Protein AF-A0A6G7Z9T7-F1 (afdb_monomer)

Foldseek 3Di:
D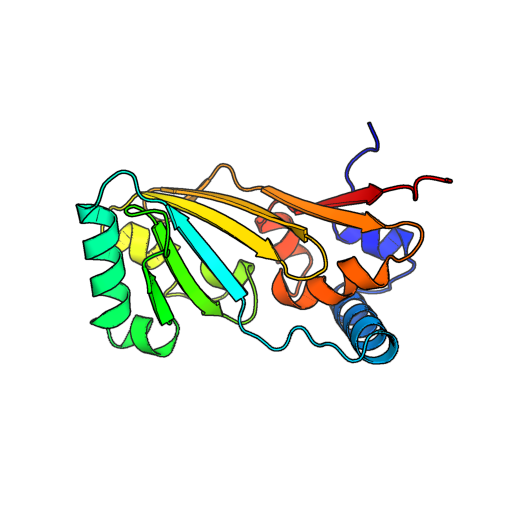FDWDQLVRVCVVVVHDFNQVQLVVLLVVLCVVPVDHLPFFFKKKKFFPDLVLVVLLQCCLCVPPVNVVQWDKDQDPPHSRMIIITRHQAPLVQLDPHDDHVLVSCQVVQGKIKMWGQDPQQRWIWIFIRGNSDTHPIETEGEAEPVCRSSRSSCVSHHDNHSVSSVVRNYTYHYDYDPDD

Radius of gyration: 17.06 Å; Cα contacts (8 Å, |Δi|>4): 354; chains: 1; bounding box: 39×38×46 Å

Sequence (181 aa):
MTKGLTIANLVHSMKGHDITTFIRDQHYQFTERFGLNYDEPVMVTLRFESQQDAHDFYNEIRMNPTYAQEYTVTSHPFHELSLCVTGQATLYDYFGSREPNLLTISRDLDLRFEIEFVQSYSKTTFTGSVNHGELLSRQCLIEVSEVLPELTLGGLVQIGRSEREFEDLLTRCYIVKGMSL

Secondary structure (DSSP, 8-state):
-PPPBPHHHHHHHTT-S-HHHHHHHHHHHHHHHHS----SPEEEEEEESSHHHHHHHHHHHHHSHHHHHH-EEEE-TT-TTEEEEEEESSSGGGT-SSSSSHHHHHHHHT-EEEEEEE-TTT--EEEEEEETTEEEEEEEEEEEESS-THHHHGGGGGT-SSHHHHHHTTEEEEEEPP---

Mean predicted aligned error: 4.3 Å

Structure (mmCIF, N/CA/C/O backbone):
data_AF-A0A6G7Z9T7-F1
#
_entry.id   AF-A0A6G7Z9T7-F1
#
loop_
_atom_site.group_PDB
_atom_site.id
_atom_site.type_symbol
_atom_site.label_atom_id
_atom_site.label_alt_id
_atom_site.label_comp_id
_atom_site.label_asym_id
_atom_site.label_entity_id
_atom_site.label_seq_id
_atom_site.pdbx_PDB_ins_code
_atom_site.Cartn_x
_atom_site.Cartn_y
_atom_site.Cartn_z
_atom_site.occupancy
_atom_site.B_iso_or_equiv
_atom_site.auth_seq_id
_atom_site.auth_comp_id
_atom_site.auth_asym_id
_atom_site.auth_atom_id
_atom_site.pdbx_PDB_model_num
ATOM 1 N N . MET A 1 1 ? -5.843 13.593 -22.182 1.00 46.31 1 MET A N 1
ATOM 2 C CA . MET A 1 1 ? -5.467 12.751 -21.029 1.00 46.31 1 MET A CA 1
ATOM 3 C C . MET A 1 1 ? -4.728 11.538 -21.558 1.00 46.31 1 MET A C 1
ATOM 5 O O . MET A 1 1 ? -5.249 10.882 -22.455 1.00 46.31 1 MET A O 1
ATOM 9 N N . THR A 1 2 ? -3.513 11.282 -21.083 1.00 59.75 2 THR A N 1
ATOM 10 C CA . THR A 1 2 ? -2.768 10.057 -21.398 1.00 59.75 2 THR A CA 1
ATOM 11 C C . THR A 1 2 ? -3.523 8.876 -20.785 1.00 59.75 2 THR A C 1
ATOM 13 O O . THR A 1 2 ? -3.910 8.934 -19.620 1.00 59.75 2 THR A O 1
ATOM 16 N N . LYS A 1 3 ? -3.815 7.835 -21.570 1.00 74.69 3 LYS A N 1
ATOM 17 C CA . LYS A 1 3 ? -4.525 6.646 -21.077 1.00 74.69 3 LYS A CA 1
ATOM 18 C C . LYS A 1 3 ? -3.641 5.940 -20.041 1.00 74.69 3 LYS A C 1
ATOM 20 O O . LYS A 1 3 ? -2.504 5.611 -20.363 1.00 74.69 3 LYS A O 1
ATOM 25 N N . GLY A 1 4 ? -4.158 5.718 -18.831 1.00 83.31 4 GLY A N 1
ATOM 26 C CA . GLY A 1 4 ? -3.442 4.973 -17.792 1.00 83.31 4 GLY A CA 1
ATOM 27 C C . GLY A 1 4 ? -3.173 3.530 -18.227 1.00 83.31 4 GLY A C 1
ATOM 28 O O . GLY A 1 4 ? -4.063 2.861 -18.761 1.00 83.31 4 GLY A O 1
ATOM 29 N N . LEU A 1 5 ? -1.945 3.064 -18.018 1.00 92.44 5 LEU A N 1
ATOM 30 C CA . LEU A 1 5 ? -1.499 1.701 -18.297 1.00 92.44 5 LEU A CA 1
ATOM 31 C C . LEU A 1 5 ? -1.706 0.815 -17.060 1.00 92.44 5 LEU A C 1
ATOM 33 O O . LEU A 1 5 ? -1.611 1.280 -15.925 1.00 92.44 5 LEU A O 1
ATOM 37 N N . THR A 1 6 ? -1.973 -0.472 -17.274 1.00 94.75 6 THR A N 1
ATOM 38 C CA . THR A 1 6 ? -1.784 -1.492 -16.231 1.00 94.75 6 THR A CA 1
ATOM 39 C C . THR A 1 6 ? -0.289 -1.729 -16.020 1.00 94.75 6 THR A C 1
ATOM 41 O O . THR A 1 6 ? 0.515 -1.374 -16.889 1.00 94.75 6 THR A O 1
ATOM 44 N N . ILE A 1 7 ? 0.093 -2.363 -14.907 1.00 94.62 7 ILE A N 1
ATOM 45 C CA . ILE A 1 7 ? 1.504 -2.695 -14.670 1.00 94.62 7 ILE A CA 1
ATOM 46 C C . ILE A 1 7 ? 2.059 -3.607 -15.774 1.00 94.62 7 ILE A C 1
ATOM 48 O O . ILE A 1 7 ? 3.146 -3.359 -16.281 1.00 94.62 7 ILE A O 1
ATOM 52 N N . ALA A 1 8 ? 1.277 -4.580 -16.247 1.00 93.44 8 ALA A N 1
ATOM 53 C CA . ALA A 1 8 ? 1.681 -5.482 -17.323 1.00 93.44 8 ALA A CA 1
ATOM 54 C C . ALA A 1 8 ? 1.936 -4.746 -18.644 1.00 93.44 8 ALA A C 1
ATOM 56 O O . ALA A 1 8 ? 2.949 -4.969 -19.307 1.00 93.44 8 ALA A O 1
ATOM 57 N N . ASN A 1 9 ? 1.056 -3.803 -18.999 1.00 93.44 9 ASN A N 1
ATOM 58 C CA . ASN A 1 9 ? 1.240 -2.979 -20.191 1.00 93.44 9 ASN A CA 1
ATOM 59 C C . ASN A 1 9 ? 2.473 -2.077 -20.067 1.00 93.44 9 ASN A C 1
ATOM 61 O O . ASN A 1 9 ? 3.175 -1.881 -21.058 1.00 93.44 9 ASN A O 1
ATOM 65 N N . LEU A 1 10 ? 2.752 -1.551 -18.869 1.00 93.69 10 LEU A N 1
ATOM 66 C CA . LEU A 1 10 ? 3.969 -0.785 -18.609 1.00 93.69 10 LEU A CA 1
ATOM 67 C C . LEU A 1 10 ? 5.215 -1.660 -18.809 1.00 93.69 10 LEU A C 1
ATOM 69 O O . LEU A 1 10 ? 6.068 -1.300 -19.620 1.00 93.69 10 LEU A O 1
ATOM 73 N N . VAL A 1 11 ? 5.284 -2.823 -18.152 1.00 93.38 11 VAL A N 1
ATOM 74 C CA . VAL A 1 11 ? 6.396 -3.786 -18.275 1.00 93.38 11 VAL A CA 1
ATOM 75 C C . VAL A 1 11 ? 6.644 -4.134 -19.743 1.00 93.38 11 VAL A C 1
ATOM 77 O O . VAL A 1 11 ? 7.770 -4.010 -20.224 1.00 93.38 11 VAL A O 1
ATOM 80 N N . HIS A 1 12 ? 5.589 -4.473 -20.489 1.00 91.56 12 HIS A N 1
ATOM 81 C CA . HIS A 1 12 ? 5.693 -4.776 -21.914 1.00 91.56 12 HIS A CA 1
ATOM 82 C C . HIS A 1 12 ? 6.200 -3.577 -22.732 1.00 91.56 12 HIS A C 1
ATOM 84 O O . HIS A 1 12 ? 7.102 -3.725 -23.558 1.00 91.56 12 HIS A O 1
ATOM 90 N N . SER A 1 13 ? 5.672 -2.372 -22.481 1.00 89.75 13 SER A N 1
ATOM 91 C CA . SER A 1 13 ? 6.094 -1.150 -23.183 1.00 89.75 13 SER A CA 1
ATOM 92 C C . SER A 1 13 ? 7.569 -0.804 -22.952 1.00 89.75 13 SER A C 1
ATOM 94 O O . SER A 1 13 ? 8.232 -0.282 -23.847 1.00 89.75 13 SER A O 1
ATOM 96 N N . MET A 1 14 ? 8.098 -1.166 -21.782 1.00 89.00 14 MET A N 1
ATOM 97 C CA . MET A 1 14 ? 9.494 -0.975 -21.392 1.00 89.00 14 MET A CA 1
ATOM 98 C C . MET A 1 14 ? 10.379 -2.190 -21.702 1.00 89.00 14 MET A C 1
ATOM 100 O O . MET A 1 14 ? 11.527 -2.241 -21.268 1.00 89.00 14 MET A O 1
ATOM 104 N N . LYS A 1 15 ? 9.872 -3.146 -22.493 1.00 87.88 15 LYS A N 1
ATOM 105 C CA . LYS A 1 15 ? 10.576 -4.367 -22.922 1.00 87.88 15 LYS A CA 1
ATOM 106 C C . LYS A 1 15 ? 11.013 -5.279 -21.766 1.00 87.88 15 LYS A C 1
ATOM 108 O O . LYS A 1 15 ? 11.972 -6.031 -21.915 1.00 87.88 15 LYS A O 1
ATOM 113 N N . GLY A 1 16 ? 10.312 -5.236 -20.636 1.00 84.25 16 GLY A N 1
ATOM 114 C CA . GLY A 1 16 ? 10.468 -6.217 -19.566 1.00 84.25 16 GLY A CA 1
ATOM 115 C C . GLY A 1 16 ? 9.868 -7.571 -19.957 1.00 84.25 16 GLY A C 1
ATOM 116 O O . GLY A 1 16 ? 8.882 -7.633 -20.694 1.00 84.25 16 GLY A O 1
ATOM 117 N N . HIS A 1 17 ? 10.473 -8.658 -19.475 1.00 81.50 17 HIS A N 1
ATOM 118 C CA . HIS A 1 17 ? 10.032 -10.025 -19.774 1.00 81.50 17 HIS A CA 1
ATOM 119 C C . HIS A 1 17 ? 8.947 -10.515 -18.814 1.00 81.50 17 HIS A C 1
ATOM 121 O O . HIS A 1 17 ? 7.887 -10.953 -19.251 1.00 81.50 17 HIS A O 1
ATOM 127 N N . ASP A 1 18 ? 9.212 -10.419 -17.514 1.00 92.19 18 ASP A N 1
ATOM 128 C CA . ASP A 1 18 ? 8.287 -10.768 -16.444 1.00 92.19 18 ASP A CA 1
ATOM 129 C C . ASP A 1 18 ? 8.329 -9.694 -15.352 1.00 92.19 18 ASP A C 1
ATOM 131 O O . ASP A 1 18 ? 9.329 -8.989 -15.193 1.00 92.19 18 ASP A O 1
ATOM 135 N N . ILE A 1 19 ? 7.224 -9.545 -14.619 1.00 93.00 19 ILE A N 1
ATOM 136 C CA . ILE A 1 19 ? 7.067 -8.467 -13.639 1.00 93.00 19 ILE A CA 1
ATOM 137 C C . ILE A 1 19 ? 8.071 -8.565 -12.488 1.00 93.00 19 ILE A C 1
ATOM 139 O O . ILE A 1 19 ? 8.592 -7.545 -12.049 1.00 93.00 19 ILE A O 1
ATOM 143 N N . THR A 1 20 ? 8.380 -9.770 -12.014 1.00 92.94 20 THR A N 1
ATOM 144 C CA . THR A 1 20 ? 9.254 -9.965 -10.853 1.00 92.94 20 THR A CA 1
ATOM 145 C C . THR A 1 20 ? 10.692 -9.583 -11.191 1.00 92.94 20 THR A C 1
ATOM 147 O O . THR A 1 20 ? 11.323 -8.828 -10.449 1.00 92.94 20 THR A O 1
ATOM 150 N N . THR A 1 21 ? 11.195 -10.041 -12.339 1.00 94.19 21 THR A N 1
ATOM 151 C CA . THR A 1 21 ? 12.494 -9.625 -12.877 1.00 94.19 21 THR A CA 1
ATOM 152 C C . THR A 1 21 ? 12.506 -8.128 -13.156 1.00 94.19 21 THR A C 1
ATOM 154 O O . THR A 1 21 ? 13.440 -7.451 -12.745 1.00 94.19 21 THR A O 1
ATOM 157 N N . PHE A 1 22 ? 11.450 -7.586 -13.772 1.00 95.31 22 PHE A N 1
ATOM 158 C CA . PHE A 1 22 ? 11.361 -6.157 -14.062 1.00 95.31 22 PHE A CA 1
ATOM 159 C C . PHE A 1 22 ? 11.465 -5.304 -12.792 1.00 95.31 22 PHE A C 1
ATOM 161 O O . PHE A 1 22 ? 12.289 -4.398 -12.743 1.00 95.31 22 PHE A O 1
ATOM 168 N N . ILE A 1 23 ? 10.689 -5.613 -11.747 1.00 95.19 23 ILE A N 1
ATOM 169 C CA . ILE A 1 23 ? 10.731 -4.888 -10.468 1.00 95.19 23 ILE A CA 1
ATOM 170 C C . ILE A 1 23 ? 12.135 -4.941 -9.867 1.00 95.19 23 ILE A C 1
ATOM 172 O O . ILE A 1 23 ? 12.674 -3.906 -9.478 1.00 95.19 23 ILE A O 1
ATOM 176 N N . ARG A 1 24 ? 12.750 -6.129 -9.827 1.00 94.19 24 ARG A N 1
ATOM 177 C CA . ARG A 1 24 ? 14.102 -6.304 -9.287 1.00 94.19 24 ARG A CA 1
ATOM 178 C C . ARG A 1 24 ? 15.138 -5.499 -10.070 1.00 94.19 24 ARG A C 1
ATOM 180 O O . ARG A 1 24 ? 15.975 -4.836 -9.465 1.00 94.19 24 ARG A O 1
ATOM 187 N N . ASP A 1 25 ? 15.092 -5.556 -11.395 1.00 94.62 25 ASP A N 1
ATOM 188 C CA . ASP A 1 25 ? 16.071 -4.897 -12.256 1.00 94.62 25 ASP A CA 1
ATOM 189 C C . ASP A 1 25 ? 15.919 -3.366 -12.190 1.00 94.62 25 ASP A C 1
ATOM 191 O O . ASP A 1 25 ? 16.918 -2.653 -12.114 1.00 94.62 25 ASP A O 1
ATOM 195 N N . GLN A 1 26 ? 14.684 -2.848 -12.142 1.00 94.62 26 GLN A N 1
ATOM 196 C CA . GLN A 1 26 ? 14.419 -1.414 -11.952 1.00 94.62 26 GLN A CA 1
ATOM 197 C C . GLN A 1 26 ? 14.860 -0.922 -10.571 1.00 94.62 26 GLN A C 1
ATOM 199 O O . GLN A 1 26 ? 15.443 0.155 -10.449 1.00 94.62 26 GLN A O 1
ATOM 204 N N . HIS A 1 27 ? 14.628 -1.724 -9.533 1.00 94.62 27 HIS A N 1
ATOM 205 C CA . HIS A 1 27 ? 15.102 -1.437 -8.187 1.00 94.62 27 HIS A CA 1
ATOM 206 C C . HIS A 1 27 ? 16.634 -1.384 -8.118 1.00 94.62 27 HIS A C 1
ATOM 208 O O . HIS A 1 27 ? 17.195 -0.415 -7.612 1.00 94.62 27 HIS A O 1
ATOM 214 N N . TYR A 1 28 ? 17.319 -2.361 -8.721 1.00 94.00 28 TYR A N 1
ATOM 215 C CA . TYR A 1 28 ? 18.779 -2.365 -8.809 1.00 94.00 28 TYR A CA 1
ATOM 216 C C . TYR A 1 28 ? 19.320 -1.124 -9.536 1.00 94.00 28 TYR A C 1
ATOM 218 O O . TYR A 1 28 ? 20.229 -0.468 -9.031 1.00 94.00 28 TYR A O 1
ATOM 226 N N . GLN A 1 29 ? 18.728 -0.760 -10.680 1.00 93.25 29 GLN A N 1
ATOM 227 C CA . GLN A 1 29 ? 19.113 0.437 -11.439 1.00 93.25 29 GLN A CA 1
ATOM 228 C C . GLN A 1 29 ? 18.937 1.723 -10.624 1.00 93.25 29 GLN A C 1
ATOM 230 O O . GLN A 1 29 ? 19.794 2.605 -10.670 1.00 93.25 29 GLN A O 1
ATOM 235 N N . PHE A 1 30 ? 17.852 1.833 -9.853 1.00 94.50 30 PHE A N 1
ATOM 236 C CA . PHE A 1 30 ? 17.640 2.953 -8.939 1.00 94.50 30 PHE A CA 1
ATOM 237 C C . PHE A 1 30 ? 18.751 3.028 -7.884 1.00 94.50 30 PHE A C 1
ATOM 239 O O . PHE A 1 30 ? 19.366 4.083 -7.709 1.00 94.50 30 PHE A O 1
ATOM 246 N N . THR A 1 31 ? 19.053 1.914 -7.217 1.00 93.88 31 THR A N 1
ATOM 247 C CA . THR A 1 31 ? 20.081 1.879 -6.172 1.00 93.88 31 TH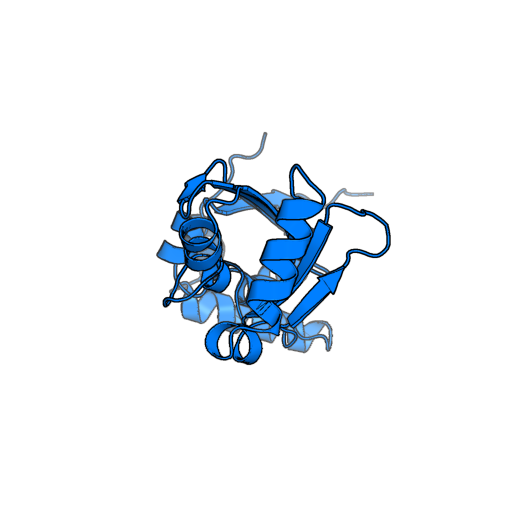R A CA 1
ATOM 248 C C . THR A 1 31 ? 21.467 2.196 -6.718 1.00 93.88 31 THR A C 1
ATOM 250 O O . THR A 1 31 ? 22.186 2.996 -6.121 1.00 93.88 31 THR A O 1
ATOM 253 N N . GLU A 1 32 ? 21.828 1.644 -7.878 1.00 94.44 32 GLU A N 1
ATOM 254 C CA . GLU A 1 32 ? 23.100 1.933 -8.545 1.00 94.44 32 GLU A CA 1
ATOM 255 C C . GLU A 1 32 ? 23.219 3.420 -8.914 1.00 94.44 32 GLU A C 1
ATOM 257 O O . GLU A 1 32 ? 24.260 4.042 -8.696 1.00 94.44 32 GLU A O 1
ATOM 262 N N . ARG A 1 33 ? 22.141 4.012 -9.442 1.00 93.75 33 ARG A N 1
ATOM 263 C CA . ARG A 1 33 ? 22.149 5.385 -9.958 1.00 93.75 33 ARG A CA 1
ATOM 264 C C . ARG A 1 33 ? 22.104 6.451 -8.867 1.00 93.75 33 ARG A C 1
ATOM 266 O O . ARG A 1 33 ? 22.751 7.487 -9.014 1.00 93.75 33 ARG A O 1
ATOM 273 N N . PHE A 1 34 ? 21.316 6.240 -7.815 1.00 92.31 34 PHE A N 1
ATOM 274 C CA . PHE A 1 34 ? 21.060 7.261 -6.793 1.00 92.31 34 PHE A CA 1
ATOM 275 C C . PHE A 1 34 ? 21.772 6.994 -5.464 1.00 92.31 34 PHE A C 1
ATOM 277 O O . PHE A 1 34 ? 21.825 7.895 -4.629 1.00 92.31 34 PHE A O 1
ATOM 284 N N . GLY A 1 35 ? 22.308 5.788 -5.243 1.00 90.81 35 GLY A N 1
ATOM 285 C CA . GLY A 1 35 ? 22.877 5.397 -3.949 1.00 90.81 35 GLY A CA 1
ATOM 286 C C . GLY A 1 35 ? 21.843 5.371 -2.816 1.00 90.81 35 GLY A C 1
ATOM 287 O O . GLY A 1 35 ? 22.208 5.474 -1.647 1.00 90.81 35 GLY A O 1
ATOM 288 N N . LEU A 1 36 ? 20.556 5.281 -3.166 1.00 89.06 36 LEU A N 1
ATOM 289 C CA . LEU A 1 36 ? 19.416 5.202 -2.254 1.00 89.06 36 LEU A CA 1
ATOM 290 C C . LEU A 1 36 ? 18.797 3.807 -2.324 1.00 89.06 36 LEU A C 1
ATOM 292 O O . LEU A 1 36 ? 18.979 3.091 -3.308 1.00 89.06 36 LEU A O 1
ATOM 296 N N . ASN A 1 37 ? 18.024 3.434 -1.306 1.00 85.12 37 ASN A N 1
ATOM 297 C CA . ASN A 1 37 ? 17.333 2.155 -1.313 1.00 85.12 37 ASN A CA 1
ATOM 298 C C . ASN A 1 37 ? 15.921 2.237 -0.723 1.00 85.12 37 ASN A C 1
ATOM 300 O O . ASN A 1 37 ? 15.634 3.092 0.112 1.00 85.12 37 ASN A O 1
ATOM 304 N N . TYR A 1 38 ? 15.056 1.328 -1.162 1.00 84.81 38 TYR A N 1
ATOM 305 C CA . TYR A 1 38 ? 13.701 1.129 -0.650 1.00 84.81 38 TYR A CA 1
ATOM 306 C C . TYR A 1 38 ? 13.667 -0.024 0.369 1.00 84.81 38 TYR A C 1
ATOM 308 O O . TYR A 1 38 ? 12.810 -0.900 0.298 1.00 84.81 38 TYR A O 1
ATOM 316 N N . ASP A 1 39 ? 14.623 -0.028 1.302 1.00 79.62 39 ASP A N 1
ATOM 317 C CA . ASP A 1 39 ? 14.771 -1.083 2.320 1.00 79.62 39 ASP A CA 1
ATOM 318 C C . ASP A 1 39 ? 13.867 -0.877 3.538 1.00 79.62 39 ASP A C 1
ATOM 320 O O . ASP A 1 39 ? 13.642 -1.801 4.321 1.00 79.62 39 ASP A O 1
ATOM 324 N N . GLU A 1 40 ? 13.370 0.346 3.730 1.00 87.06 40 GLU A N 1
ATOM 325 C CA . GLU A 1 40 ? 12.479 0.648 4.841 1.00 87.06 40 GLU A CA 1
ATOM 326 C C . GLU A 1 40 ? 11.110 -0.011 4.617 1.00 87.06 40 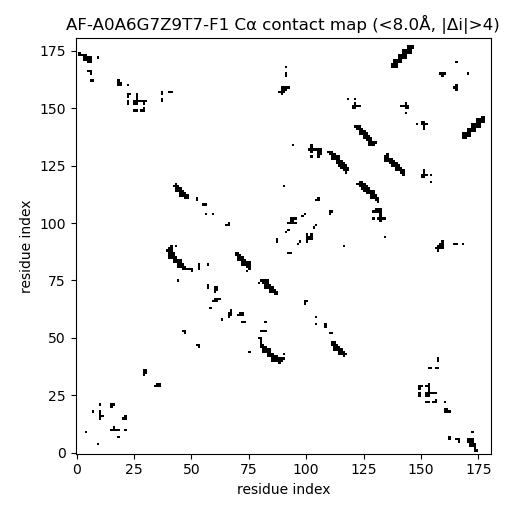GLU A C 1
ATOM 328 O O . GLU A 1 40 ? 10.582 0.032 3.494 1.00 87.06 40 GLU A O 1
ATOM 333 N N . PRO A 1 41 ? 10.507 -0.599 5.669 1.00 92.56 41 PRO A N 1
ATOM 334 C CA . PRO A 1 41 ? 9.140 -1.078 5.596 1.00 92.56 41 PRO A CA 1
ATOM 335 C C . PRO A 1 41 ? 8.195 0.035 5.152 1.00 92.56 41 PRO A C 1
ATOM 337 O O . PRO A 1 41 ? 8.345 1.203 5.520 1.00 92.56 41 PRO A O 1
ATOM 340 N N . VAL A 1 42 ? 7.184 -0.344 4.382 1.00 94.94 42 VAL A N 1
ATOM 341 C CA . VAL A 1 42 ? 6.135 0.567 3.942 1.00 94.94 42 VAL A CA 1
ATOM 342 C C . VAL A 1 42 ? 5.460 1.183 5.164 1.00 94.94 42 VAL A C 1
ATOM 344 O O . VAL A 1 42 ? 5.259 0.527 6.186 1.00 94.94 42 VAL A O 1
ATOM 347 N N . MET A 1 43 ? 5.133 2.467 5.066 1.00 96.44 43 MET A N 1
ATOM 348 C CA . MET A 1 43 ? 4.334 3.174 6.055 1.00 96.44 43 MET A CA 1
ATOM 349 C C . MET A 1 43 ? 3.043 3.642 5.394 1.00 96.44 43 MET A C 1
ATOM 351 O O . MET A 1 43 ? 3.078 4.302 4.357 1.00 96.44 43 MET A O 1
ATOM 355 N N . VAL A 1 44 ? 1.916 3.316 6.017 1.00 97.69 44 VAL A N 1
ATOM 356 C CA . VAL A 1 44 ? 0.584 3.770 5.614 1.00 97.69 44 VAL A CA 1
ATOM 357 C C . VAL A 1 44 ? 0.005 4.683 6.687 1.00 97.69 44 VAL A C 1
ATOM 359 O O . VAL A 1 44 ? 0.276 4.519 7.879 1.00 97.69 44 VAL A O 1
ATOM 362 N N . THR A 1 45 ? -0.799 5.651 6.272 1.00 98.31 45 THR A N 1
ATOM 363 C CA . THR A 1 45 ? -1.581 6.499 7.167 1.00 98.31 45 THR A CA 1
ATOM 364 C C . THR A 1 45 ? -3.024 6.032 7.141 1.00 98.31 45 THR A C 1
ATOM 366 O O . THR A 1 45 ? -3.640 5.956 6.083 1.00 98.31 45 THR A O 1
ATOM 369 N N . LEU A 1 46 ? -3.561 5.717 8.312 1.00 98.38 46 LEU A N 1
ATOM 370 C CA . LEU A 1 46 ? -4.961 5.373 8.508 1.00 98.38 46 LEU A CA 1
ATOM 371 C C . LEU A 1 46 ? -5.687 6.589 9.065 1.00 98.38 46 LEU A C 1
ATOM 373 O O . LEU A 1 46 ? -5.160 7.260 9.953 1.00 98.38 46 LEU A O 1
ATOM 377 N N . ARG A 1 47 ? -6.890 6.873 8.577 1.00 98.19 47 ARG A N 1
ATOM 378 C CA . ARG A 1 47 ? -7.745 7.954 9.066 1.00 98.19 47 ARG A CA 1
ATOM 379 C C . ARG A 1 47 ? -9.101 7.395 9.468 1.00 98.19 47 ARG A C 1
ATOM 381 O O . ARG A 1 47 ? -9.817 6.838 8.643 1.00 98.19 47 ARG A O 1
ATOM 388 N N . PHE A 1 48 ? -9.448 7.607 10.726 1.00 97.94 48 PHE A N 1
ATOM 389 C CA . PHE A 1 48 ? -10.668 7.108 11.345 1.00 97.94 48 PHE A CA 1
ATOM 390 C C . PHE A 1 48 ? -11.747 8.195 11.394 1.00 97.94 48 PHE A C 1
ATOM 392 O O . PHE A 1 48 ? -11.457 9.392 11.292 1.00 97.94 48 PHE A O 1
ATOM 399 N N . GLU A 1 49 ? -13.001 7.776 11.558 1.00 94.38 49 GLU A N 1
ATOM 400 C CA . GLU A 1 49 ? -14.132 8.693 11.745 1.00 94.38 49 GLU A CA 1
ATOM 401 C C . GLU A 1 49 ? -14.192 9.241 13.177 1.00 94.38 49 GLU A C 1
ATOM 403 O O . GLU A 1 49 ? -14.606 10.385 13.383 1.00 94.38 49 GLU A O 1
ATOM 408 N N . SER A 1 50 ? -13.741 8.458 14.163 1.00 96.12 50 SER A N 1
ATOM 409 C CA . SER A 1 50 ? -13.753 8.842 15.572 1.00 96.12 50 SER A CA 1
ATOM 410 C C . SER A 1 50 ? -12.419 8.578 16.280 1.00 96.12 50 SER A C 1
ATOM 412 O O . SER A 1 50 ? -11.623 7.726 15.883 1.00 96.12 50 SER A O 1
ATOM 414 N N . GLN A 1 51 ? -12.170 9.327 17.363 1.00 95.31 51 GLN A N 1
ATOM 415 C CA . GLN A 1 51 ? -11.005 9.100 18.229 1.00 95.31 51 GLN A CA 1
ATOM 416 C C . GLN A 1 51 ? -11.077 7.741 18.930 1.00 95.31 51 GLN A C 1
ATOM 418 O O . GLN A 1 51 ? -10.037 7.150 19.206 1.00 95.31 51 GLN A O 1
ATOM 423 N N . GLN A 1 52 ? -12.291 7.257 19.212 1.00 96.19 52 GLN A N 1
ATOM 424 C CA . GLN A 1 52 ? -12.504 5.964 19.853 1.00 96.19 52 GLN A CA 1
ATOM 425 C C . GLN A 1 52 ? -12.005 4.836 18.945 1.00 96.19 52 GLN A C 1
ATOM 427 O O . GLN A 1 52 ? -11.169 4.053 19.378 1.00 96.19 52 GLN A O 1
ATOM 432 N N . ASP A 1 53 ? -12.399 4.842 17.670 1.00 96.56 53 ASP A N 1
ATOM 433 C CA . ASP A 1 53 ? -11.967 3.831 16.694 1.00 96.56 53 ASP A CA 1
ATOM 434 C C . ASP A 1 53 ? -10.447 3.841 16.507 1.00 96.56 53 ASP A C 1
ATOM 436 O O . ASP A 1 53 ? -9.802 2.793 16.489 1.00 96.56 53 ASP A O 1
ATOM 440 N N . ALA A 1 54 ? -9.849 5.036 16.421 1.00 97.25 54 ALA A N 1
ATOM 441 C CA . ALA A 1 54 ? -8.399 5.176 16.350 1.00 97.25 54 ALA A CA 1
ATOM 442 C C . ALA A 1 54 ? -7.720 4.611 17.610 1.00 97.25 54 ALA A C 1
ATOM 444 O O . ALA A 1 54 ? -6.690 3.946 17.523 1.00 97.25 54 ALA A O 1
ATOM 445 N N . HIS A 1 55 ? -8.282 4.853 18.794 1.00 96.75 55 HIS A N 1
ATOM 446 C CA . HIS A 1 55 ? -7.728 4.339 20.042 1.00 96.75 55 HIS A CA 1
ATOM 447 C C . HIS A 1 55 ? -7.847 2.814 20.147 1.00 96.75 55 HIS A C 1
ATOM 449 O O . HIS A 1 55 ? -6.876 2.152 20.520 1.00 96.75 55 HIS A O 1
ATOM 455 N N . ASP A 1 56 ? -8.998 2.259 19.778 1.00 96.94 56 ASP A N 1
ATOM 456 C CA . ASP A 1 56 ? -9.251 0.819 19.802 1.00 96.94 56 ASP A CA 1
ATOM 457 C C . ASP A 1 56 ? -8.324 0.095 18.824 1.00 96.94 56 ASP A C 1
ATOM 459 O O . ASP A 1 56 ? -7.632 -0.848 19.210 1.00 96.94 56 ASP A O 1
ATOM 463 N N . PHE A 1 57 ? -8.182 0.618 17.604 1.00 97.50 57 PHE A N 1
ATOM 464 C CA . PHE A 1 57 ? -7.234 0.103 16.618 1.00 97.50 57 PHE A CA 1
ATOM 465 C C . PHE A 1 57 ? -5.777 0.177 17.106 1.00 97.50 57 PHE A C 1
ATOM 467 O O . PHE A 1 57 ? -5.006 -0.776 16.967 1.00 97.50 57 PHE A O 1
ATOM 474 N N . TYR A 1 58 ? -5.382 1.309 17.697 1.00 97.50 58 TYR A N 1
ATOM 475 C CA . TYR A 1 58 ? -4.039 1.499 18.247 1.00 97.50 58 TYR A CA 1
ATOM 476 C C . TYR A 1 58 ? -3.721 0.472 19.340 1.00 97.50 58 TYR A C 1
ATOM 478 O O . TYR A 1 58 ? -2.630 -0.107 19.363 1.00 97.50 58 TYR A O 1
ATOM 486 N N . ASN A 1 59 ? -4.670 0.243 20.248 1.00 96.69 59 ASN A N 1
ATOM 487 C CA . ASN A 1 59 ? -4.517 -0.718 21.330 1.00 96.69 59 ASN A CA 1
ATOM 488 C C . ASN A 1 59 ? -4.487 -2.152 20.810 1.00 96.69 59 ASN A C 1
ATOM 490 O O . ASN A 1 59 ? -3.669 -2.929 21.295 1.00 96.69 59 ASN A O 1
ATOM 494 N N . GLU A 1 60 ? -5.305 -2.485 19.811 1.00 96.56 60 GLU A N 1
ATOM 495 C CA . GLU A 1 60 ? -5.311 -3.817 19.208 1.00 96.56 60 GLU A CA 1
ATOM 496 C C . GLU A 1 60 ? -3.940 -4.157 18.621 1.00 96.56 60 GLU A C 1
ATOM 498 O O . GLU A 1 60 ? -3.362 -5.182 18.976 1.00 96.56 60 GLU A O 1
ATOM 503 N N . ILE A 1 61 ? -3.338 -3.254 17.835 1.00 95.69 61 ILE A N 1
ATOM 504 C CA . ILE A 1 61 ? -1.986 -3.488 17.303 1.00 95.69 61 ILE A CA 1
ATOM 505 C C . ILE A 1 61 ? -0.949 -3.637 18.423 1.00 95.69 61 ILE A C 1
ATOM 507 O O . ILE A 1 61 ? -0.061 -4.479 18.324 1.00 95.69 61 ILE A O 1
ATOM 511 N N . ARG A 1 62 ? -1.017 -2.826 19.486 1.00 95.50 62 ARG A N 1
ATOM 512 C CA . ARG A 1 62 ? 0.020 -2.829 20.534 1.00 95.50 62 ARG A CA 1
ATOM 513 C C . ARG A 1 62 ? -0.102 -3.959 21.545 1.00 95.50 62 ARG A C 1
ATOM 515 O O . ARG A 1 62 ? 0.919 -4.377 22.089 1.00 95.50 62 ARG A O 1
ATOM 522 N N . MET A 1 63 ? -1.322 -4.374 21.861 1.00 94.50 63 MET A N 1
ATOM 523 C CA . MET A 1 63 ? -1.601 -5.301 22.958 1.00 94.50 63 MET A CA 1
ATOM 524 C C . MET A 1 63 ? -1.803 -6.731 22.464 1.00 94.50 63 MET A C 1
ATOM 526 O O . MET A 1 63 ? -1.535 -7.664 23.222 1.00 94.50 63 MET A O 1
ATOM 530 N N . ASN A 1 64 ? -2.228 -6.921 21.212 1.00 94.38 64 ASN A N 1
ATOM 531 C CA . ASN A 1 64 ? -2.325 -8.242 20.611 1.00 94.38 64 ASN A CA 1
ATOM 532 C C . ASN A 1 64 ? -0.931 -8.714 20.150 1.00 94.38 64 ASN A C 1
ATOM 534 O O . ASN A 1 64 ? -0.348 -8.109 19.245 1.00 94.38 64 ASN A O 1
ATOM 538 N N . PRO A 1 65 ? -0.377 -9.803 20.722 1.00 92.81 65 PRO A N 1
ATOM 539 C CA . PRO A 1 65 ? 0.972 -10.263 20.396 1.00 92.81 65 PRO A CA 1
ATOM 540 C C . PRO A 1 65 ? 1.170 -10.632 18.927 1.00 92.81 65 PRO A C 1
ATOM 542 O O . PRO A 1 65 ? 2.300 -10.577 18.449 1.00 92.81 65 PRO A O 1
ATOM 545 N N . THR A 1 66 ? 0.103 -11.022 18.227 1.00 91.38 66 THR A N 1
ATOM 546 C CA . THR A 1 66 ? 0.177 -11.366 16.808 1.00 91.38 66 THR A CA 1
ATOM 547 C C . THR A 1 66 ? 0.419 -10.117 15.966 1.00 91.38 66 THR A C 1
ATOM 549 O O . THR A 1 66 ? 1.362 -10.084 15.183 1.00 91.38 66 THR A O 1
ATOM 552 N N . TYR A 1 67 ? -0.352 -9.051 16.188 1.00 92.38 67 TYR A N 1
ATOM 553 C CA . TYR A 1 67 ? -0.193 -7.795 15.453 1.00 92.38 67 TYR A CA 1
ATOM 554 C C . TYR A 1 67 ? 1.061 -7.018 15.869 1.00 92.38 67 TYR A C 1
ATOM 556 O O . TYR A 1 67 ? 1.741 -6.457 15.013 1.00 92.38 67 TYR A O 1
ATOM 564 N N . ALA A 1 68 ? 1.420 -7.033 17.156 1.00 91.69 68 ALA A N 1
ATOM 565 C CA . ALA A 1 68 ? 2.567 -6.292 17.684 1.00 91.69 68 ALA A CA 1
ATOM 566 C C . ALA A 1 68 ? 3.926 -6.774 17.141 1.00 91.69 68 ALA A C 1
ATOM 568 O O . ALA A 1 68 ? 4.911 -6.039 17.203 1.00 91.69 68 ALA A O 1
ATOM 569 N N . GLN A 1 69 ? 4.003 -8.014 16.643 1.00 90.62 69 GLN A N 1
ATOM 570 C CA . GLN A 1 69 ? 5.209 -8.554 16.004 1.00 90.62 69 GLN A CA 1
ATOM 571 C C . GLN A 1 69 ? 5.340 -8.127 14.539 1.00 90.62 69 GLN A C 1
ATOM 573 O O . GLN A 1 69 ? 6.453 -8.072 14.021 1.00 90.62 69 GLN A O 1
ATOM 578 N N . GLU A 1 70 ? 4.219 -7.839 13.881 1.00 90.31 70 GLU A N 1
ATOM 579 C CA . GLU A 1 70 ? 4.170 -7.528 12.451 1.00 90.31 70 GLU A CA 1
ATOM 580 C C . GLU A 1 70 ? 4.090 -6.028 12.170 1.00 90.31 70 GLU A C 1
ATOM 582 O O . GLU A 1 70 ? 4.558 -5.564 11.130 1.00 90.31 70 GLU A O 1
ATOM 587 N N . TYR A 1 71 ? 3.511 -5.262 13.094 1.00 95.38 71 TYR A N 1
ATOM 588 C CA . TYR A 1 71 ? 3.220 -3.853 12.896 1.00 95.38 71 TYR A CA 1
ATOM 589 C C . TYR A 1 71 ? 3.744 -2.991 14.039 1.00 95.38 71 TYR A C 1
ATOM 591 O O . TYR A 1 71 ? 3.648 -3.316 15.220 1.00 95.38 71 TYR A O 1
ATOM 599 N N . THR A 1 72 ? 4.229 -1.812 13.671 1.00 96.50 72 THR A N 1
ATOM 600 C CA . THR A 1 72 ? 4.436 -0.687 14.578 1.00 96.50 72 THR A CA 1
ATOM 601 C C . THR A 1 72 ? 3.396 0.377 14.265 1.00 96.50 72 THR A C 1
ATOM 603 O O . THR A 1 72 ? 3.242 0.772 13.109 1.00 96.50 72 THR A O 1
ATOM 606 N N . VAL A 1 73 ? 2.698 0.857 15.296 1.00 97.38 73 VAL A N 1
ATOM 607 C CA . VAL A 1 73 ? 1.683 1.910 15.180 1.00 97.38 73 VAL A CA 1
ATOM 608 C C . VAL A 1 73 ? 2.054 3.134 16.014 1.00 97.38 73 VAL A C 1
ATOM 610 O O . VAL A 1 73 ? 2.461 3.028 17.174 1.00 97.38 73 VAL A O 1
ATOM 613 N N . THR A 1 74 ? 1.893 4.317 15.430 1.00 97.38 74 THR A N 1
ATOM 614 C CA . THR A 1 74 ? 2.085 5.612 16.094 1.00 97.38 74 THR A CA 1
ATOM 615 C C . THR A 1 74 ? 0.947 6.568 15.744 1.00 97.38 74 THR A C 1
ATOM 617 O O . THR A 1 74 ? 0.270 6.405 14.732 1.00 97.38 74 THR A O 1
ATOM 620 N N . SER A 1 75 ? 0.701 7.570 16.588 1.00 96.38 75 SER A N 1
ATOM 621 C CA . SER A 1 75 ? -0.245 8.643 16.264 1.00 96.38 75 SER A CA 1
ATOM 622 C C . SER A 1 75 ? 0.358 9.588 15.228 1.00 96.38 75 SER A C 1
ATOM 624 O O . SER A 1 75 ? 1.546 9.914 15.299 1.00 96.38 75 SER A O 1
ATOM 626 N N . HIS A 1 76 ? -0.458 10.061 14.288 1.00 95.38 76 HIS A N 1
ATOM 627 C CA . HIS A 1 76 ? -0.012 11.053 13.318 1.00 95.38 76 HIS A CA 1
ATOM 628 C C . HIS A 1 76 ? 0.260 12.402 14.020 1.00 95.38 76 HIS A C 1
ATOM 630 O O . HIS A 1 76 ? -0.574 12.858 14.805 1.00 95.38 76 HIS A O 1
ATOM 636 N N . PRO A 1 77 ? 1.380 13.097 13.734 1.00 90.50 77 PRO A N 1
ATOM 637 C CA . PRO A 1 77 ? 1.804 14.282 14.492 1.00 90.50 77 PRO A CA 1
ATOM 638 C C . PRO A 1 77 ? 0.864 15.492 14.382 1.00 90.50 77 PRO A C 1
ATOM 640 O O . PRO A 1 77 ? 0.891 16.367 15.243 1.00 90.50 77 PRO A O 1
ATOM 643 N N . PHE A 1 78 ? 0.051 15.559 13.324 1.00 91.50 78 PHE A N 1
ATOM 644 C CA . PHE A 1 78 ? -0.802 16.719 13.021 1.00 91.50 78 PHE A CA 1
ATOM 645 C C . PHE A 1 78 ? -2.295 16.392 12.881 1.00 91.50 78 PHE A C 1
ATOM 647 O O . PHE A 1 78 ? -3.102 17.295 12.666 1.00 91.50 78 PHE A O 1
ATOM 654 N N . HIS A 1 79 ? -2.676 15.114 12.955 1.00 91.94 79 HIS A N 1
ATOM 655 C CA . HIS A 1 79 ? -4.044 14.671 12.678 1.00 91.94 79 HIS A CA 1
ATOM 656 C C . HIS A 1 79 ? -4.493 13.706 13.774 1.00 91.94 79 HIS A C 1
ATOM 658 O O . HIS A 1 79 ? -4.096 12.548 13.786 1.00 91.94 79 HIS A O 1
ATOM 664 N N . GLU A 1 80 ? -5.322 14.198 14.695 1.00 90.00 80 GLU A N 1
ATOM 665 C CA . GLU A 1 80 ? -5.727 13.469 15.910 1.00 90.00 80 GLU A CA 1
ATOM 666 C C . GLU A 1 80 ? -6.519 12.183 15.632 1.00 90.00 80 GLU A C 1
ATOM 668 O O . GLU A 1 80 ? -6.543 11.283 16.463 1.00 90.00 80 GLU A O 1
ATOM 673 N N . LEU A 1 81 ? -7.156 12.090 14.461 1.00 96.12 81 LEU A N 1
ATOM 674 C CA . LEU A 1 81 ? -7.917 10.918 14.013 1.00 96.12 81 LEU A CA 1
ATOM 675 C C . LEU A 1 81 ? -7.098 9.983 13.119 1.00 96.12 81 LEU A C 1
ATOM 677 O O . LEU A 1 81 ? -7.670 9.135 12.435 1.00 96.12 81 LEU A O 1
ATOM 681 N N . SER A 1 82 ? -5.780 10.172 13.055 1.00 98.00 82 SER A N 1
ATOM 682 C CA . SER A 1 82 ? -4.927 9.423 12.145 1.00 98.00 82 SER A CA 1
ATOM 683 C C . SER A 1 82 ? -3.810 8.687 12.862 1.00 98.00 82 SER A C 1
ATOM 685 O O . SER A 1 82 ? -3.191 9.194 13.800 1.00 98.00 82 SER A O 1
ATOM 687 N N . LEU A 1 83 ? -3.523 7.490 12.363 1.00 98.12 83 LEU A N 1
ATOM 688 C CA . LEU A 1 83 ? -2.432 6.643 12.822 1.00 98.12 83 LEU A CA 1
ATOM 689 C C . LEU A 1 83 ? -1.482 6.355 11.666 1.00 98.12 83 LEU A C 1
ATOM 691 O O . LEU A 1 83 ? -1.916 6.175 10.531 1.00 98.12 83 LEU A O 1
ATOM 695 N N . CYS A 1 84 ? -0.193 6.269 11.961 1.00 98.06 84 CYS A N 1
ATOM 696 C CA . CYS A 1 84 ? 0.809 5.757 11.039 1.00 98.06 84 CYS A CA 1
ATOM 697 C C . CYS A 1 84 ? 1.102 4.303 11.404 1.00 98.06 84 CYS A C 1
ATOM 699 O O . CYS A 1 84 ? 1.444 4.013 12.552 1.00 98.06 84 CYS A O 1
ATOM 701 N N . VAL A 1 85 ? 0.980 3.400 10.434 1.00 97.62 85 VAL A N 1
ATOM 702 C CA . VAL A 1 85 ? 1.273 1.974 10.605 1.00 97.62 85 VAL A CA 1
ATOM 703 C C . VAL A 1 85 ? 2.411 1.593 9.669 1.00 97.62 85 VAL A C 1
ATOM 705 O O . VAL A 1 85 ? 2.353 1.863 8.473 1.00 97.62 85 VAL A O 1
ATOM 708 N N . THR A 1 86 ? 3.445 0.953 10.2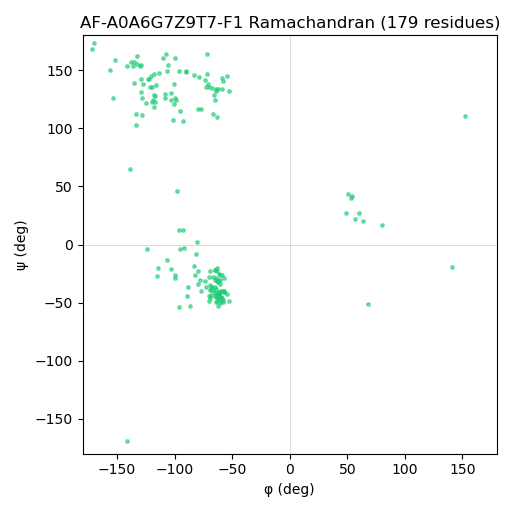05 1.00 96.88 86 THR A N 1
ATOM 709 C CA . THR A 1 86 ? 4.599 0.447 9.449 1.00 96.88 86 THR A CA 1
ATOM 710 C C . THR A 1 86 ? 4.922 -0.993 9.852 1.00 96.88 86 THR A C 1
ATOM 712 O O . THR A 1 86 ? 4.455 -1.447 10.895 1.00 96.88 86 THR A O 1
ATOM 715 N N . GLY A 1 87 ? 5.686 -1.722 9.040 1.00 93.94 87 GLY A N 1
ATOM 716 C CA . GLY A 1 87 ? 6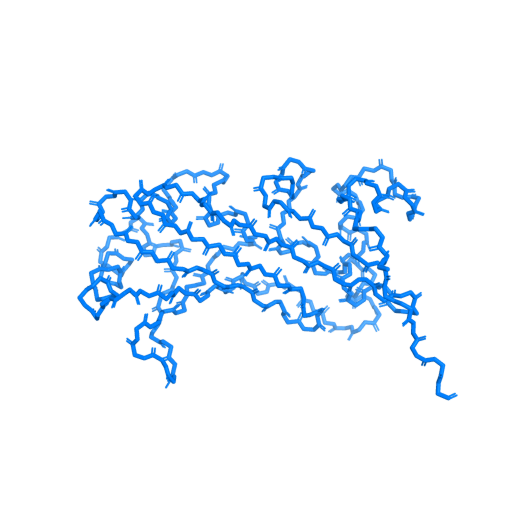.180 -3.065 9.375 1.00 93.94 87 GLY A CA 1
ATOM 717 C C . GLY A 1 87 ? 6.179 -4.054 8.212 1.00 93.94 87 GLY A C 1
ATOM 718 O O . GLY A 1 87 ? 6.937 -5.020 8.235 1.00 93.94 87 GLY A O 1
ATOM 719 N N . GLN A 1 88 ? 5.406 -3.788 7.156 1.00 94.81 88 GLN A N 1
ATOM 720 C CA . GLN A 1 88 ? 5.332 -4.679 5.999 1.00 94.81 88 GLN A CA 1
ATOM 721 C C . GLN A 1 88 ? 6.267 -4.248 4.873 1.00 94.81 88 GLN A C 1
ATOM 723 O O . GLN A 1 88 ? 6.524 -3.063 4.668 1.00 94.81 88 GLN A O 1
ATOM 728 N N . ALA A 1 89 ? 6.752 -5.223 4.107 1.00 92.94 89 ALA A N 1
ATOM 729 C CA . ALA A 1 89 ? 7.656 -4.966 2.989 1.00 92.94 89 ALA A CA 1
ATOM 730 C C . ALA A 1 89 ? 6.943 -4.339 1.781 1.00 92.94 89 ALA A C 1
ATOM 732 O O . ALA A 1 89 ? 7.557 -3.571 1.044 1.00 92.94 89 ALA A O 1
ATOM 733 N N . THR A 1 90 ? 5.660 -4.657 1.571 1.00 95.88 90 THR A N 1
ATOM 734 C CA . THR A 1 90 ? 4.866 -4.086 0.476 1.00 95.88 90 THR A CA 1
ATOM 735 C C . THR A 1 90 ? 3.538 -3.525 0.958 1.00 95.88 90 THR A C 1
ATOM 737 O O . THR A 1 90 ? 2.982 -3.976 1.958 1.00 95.88 90 THR A O 1
ATOM 740 N N . LEU A 1 91 ? 3.001 -2.563 0.208 1.00 96.69 91 LEU A N 1
ATOM 741 C CA . LEU A 1 91 ? 1.660 -2.026 0.406 1.00 96.69 91 LEU A CA 1
ATOM 742 C C . LEU A 1 91 ? 0.599 -3.132 0.341 1.00 96.69 91 LEU A C 1
ATOM 744 O O . LEU A 1 91 ? -0.322 -3.137 1.152 1.00 96.69 91 LEU A O 1
ATOM 748 N N . TYR A 1 92 ? 0.731 -4.078 -0.593 1.00 96.94 92 TYR A N 1
ATOM 749 C CA . TYR A 1 92 ? -0.221 -5.179 -0.728 1.00 96.94 92 TYR A CA 1
ATOM 750 C C . TYR A 1 92 ? -0.313 -6.057 0.530 1.00 96.94 92 TYR A C 1
ATOM 752 O O . TYR A 1 92 ? -1.402 -6.506 0.887 1.00 96.94 92 TYR A O 1
ATOM 760 N N . ASP A 1 93 ? 0.793 -6.253 1.254 1.00 95.56 93 ASP A N 1
ATOM 761 C CA . ASP A 1 93 ? 0.826 -7.099 2.457 1.00 95.56 93 ASP A CA 1
ATOM 762 C C . ASP A 1 93 ? -0.066 -6.572 3.597 1.00 95.56 93 ASP A C 1
ATOM 764 O O . ASP A 1 93 ? -0.483 -7.349 4.453 1.00 95.56 93 ASP A O 1
ATOM 768 N N . TYR A 1 94 ? -0.431 -5.285 3.590 1.00 95.81 94 TYR A N 1
ATOM 769 C CA . TYR A 1 94 ? -1.409 -4.729 4.532 1.00 95.81 94 TYR A CA 1
ATOM 770 C C . TYR A 1 94 ? -2.842 -5.226 4.300 1.00 95.81 94 TYR A C 1
ATOM 772 O O . TYR A 1 94 ? -3.651 -5.193 5.229 1.00 95.81 94 TYR A O 1
ATOM 780 N N . PHE A 1 95 ? -3.158 -5.683 3.086 1.00 94.31 95 PHE A N 1
ATOM 781 C CA . PHE A 1 95 ? -4.506 -6.094 2.680 1.00 94.31 95 PHE A CA 1
ATOM 782 C C . PHE A 1 95 ? -4.603 -7.580 2.344 1.00 94.31 95 PHE A C 1
ATOM 784 O O . PHE A 1 95 ? -5.663 -8.173 2.533 1.00 94.31 95 PHE A O 1
ATOM 791 N N . GLY A 1 9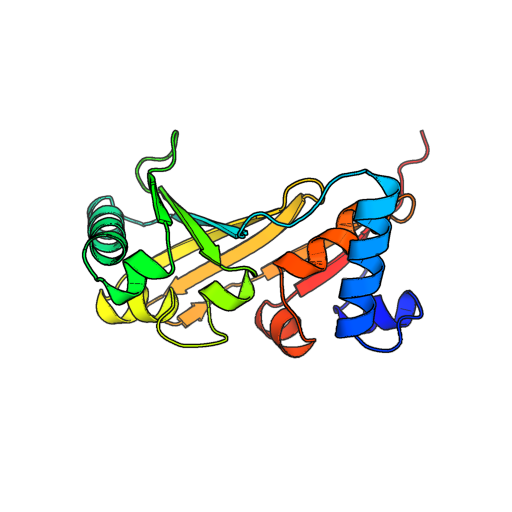6 ? -3.501 -8.197 1.909 1.00 79.62 96 GLY A N 1
ATOM 792 C CA . GLY A 1 96 ? -3.332 -9.629 2.103 1.00 79.62 96 GLY A CA 1
ATOM 793 C C . GLY A 1 96 ? -2.471 -10.364 1.088 1.00 79.62 96 GLY A C 1
ATOM 794 O O . GLY A 1 96 ? -2.933 -10.718 0.013 1.00 79.62 96 GLY A O 1
ATOM 795 N N . SER A 1 97 ? -1.306 -10.805 1.556 1.00 71.62 97 SER A N 1
ATOM 796 C CA . SER A 1 97 ? -0.631 -12.034 1.102 1.00 71.62 97 SER A CA 1
ATOM 797 C C . SER A 1 97 ? -0.807 -13.183 2.115 1.00 71.62 97 SER A C 1
ATOM 799 O O . SER A 1 97 ? -0.627 -14.356 1.781 1.00 71.62 97 SER A O 1
ATOM 801 N N . ARG A 1 98 ? -1.126 -12.838 3.374 1.00 83.06 98 ARG A N 1
ATOM 802 C CA . ARG A 1 98 ? -1.367 -13.707 4.539 1.00 83.06 98 ARG A CA 1
ATOM 803 C C . ARG A 1 98 ? -2.332 -12.995 5.500 1.00 83.06 98 ARG A C 1
ATOM 805 O O . ARG A 1 98 ? -2.469 -11.773 5.441 1.00 83.06 98 ARG A O 1
ATOM 812 N N . GLU A 1 99 ? -2.998 -13.767 6.352 1.00 86.19 99 GLU A N 1
ATOM 813 C CA . GLU A 1 99 ? -3.716 -13.263 7.528 1.00 86.19 99 GLU A CA 1
ATOM 814 C C . GLU A 1 99 ? -2.912 -13.620 8.796 1.00 86.19 99 GLU A C 1
ATOM 816 O O . GLU A 1 99 ? -2.244 -14.663 8.807 1.00 86.19 99 GLU A O 1
ATOM 821 N N . PRO A 1 100 ? -2.983 -12.794 9.852 1.00 89.25 100 PRO A N 1
ATOM 822 C CA . PRO A 1 100 ? -3.881 -11.647 9.987 1.00 89.25 100 PRO A CA 1
ATOM 823 C C . PRO A 1 100 ? -3.262 -10.341 9.449 1.00 89.25 100 PRO A C 1
ATOM 825 O O . PRO A 1 100 ? -2.050 -10.172 9.448 1.00 89.25 100 PRO A O 1
ATOM 828 N N . ASN A 1 101 ? -4.0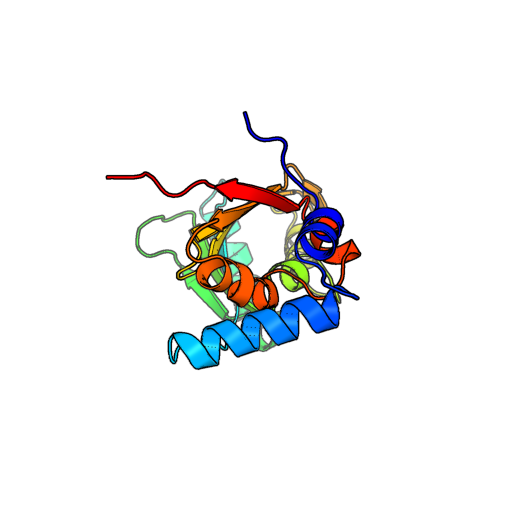95 -9.428 8.945 1.00 94.44 101 ASN A N 1
ATOM 829 C CA . ASN A 1 101 ? -3.670 -8.147 8.361 1.00 94.44 101 ASN A CA 1
ATOM 830 C C . ASN A 1 101 ? -4.641 -7.007 8.737 1.00 94.44 101 ASN A C 1
ATOM 832 O O . ASN A 1 101 ? -5.502 -7.193 9.599 1.00 94.44 101 ASN A O 1
ATOM 836 N N . LEU A 1 102 ? -4.544 -5.821 8.116 1.00 95.69 102 LEU A N 1
ATOM 837 C CA . LEU A 1 102 ? -5.404 -4.687 8.499 1.00 95.69 102 LEU A CA 1
ATOM 838 C C . LEU A 1 102 ? -6.894 -4.941 8.239 1.00 95.69 102 LEU A C 1
ATOM 840 O O . LEU A 1 102 ? -7.740 -4.399 8.951 1.00 95.69 102 LEU A O 1
ATOM 844 N N . LEU A 1 103 ? -7.226 -5.764 7.239 1.00 96.50 103 LEU A N 1
ATOM 845 C CA . LEU A 1 103 ? -8.607 -6.168 6.984 1.00 96.50 103 LEU A CA 1
ATOM 846 C C . LEU A 1 103 ? -9.120 -7.092 8.092 1.00 96.50 103 LEU A C 1
ATOM 848 O O . LEU A 1 103 ? -10.284 -7.001 8.474 1.00 96.50 103 LEU A O 1
ATOM 852 N N . THR A 1 104 ? -8.258 -7.944 8.649 1.00 95.44 104 THR A N 1
ATOM 853 C CA . THR A 1 104 ? -8.600 -8.772 9.813 1.00 95.44 104 THR A CA 1
ATOM 854 C C . THR A 1 104 ? -8.915 -7.894 11.024 1.00 95.44 104 THR A C 1
ATOM 856 O O . THR A 1 104 ? -9.987 -8.034 11.599 1.00 95.44 104 THR A O 1
ATOM 859 N N . ILE A 1 105 ? -8.064 -6.907 11.330 1.00 94.94 105 ILE A N 1
ATOM 860 C CA . ILE A 1 105 ? -8.290 -5.974 12.450 1.00 94.94 105 ILE A CA 1
ATOM 861 C C . ILE A 1 105 ? -9.607 -5.204 12.277 1.00 94.94 105 ILE A C 1
ATOM 863 O O . ILE A 1 105 ? -10.401 -5.110 13.209 1.00 94.94 105 ILE A O 1
ATOM 867 N N . SER A 1 106 ? -9.863 -4.670 11.077 1.00 96.38 106 SER A N 1
ATOM 868 C CA . SER A 1 106 ? -11.121 -3.973 10.768 1.00 96.38 106 SER A CA 1
ATOM 869 C C . SER A 1 106 ? -12.346 -4.859 11.010 1.00 96.38 106 SER A C 1
ATOM 871 O O . SER A 1 106 ? -13.343 -4.379 11.541 1.00 96.38 106 SER A O 1
ATOM 873 N N . ARG A 1 107 ? -12.269 -6.145 10.651 1.00 96.06 107 ARG A N 1
ATOM 874 C CA . ARG A 1 107 ? -13.348 -7.120 10.848 1.00 96.06 107 ARG A CA 1
ATOM 875 C C . ARG A 1 107 ? -13.556 -7.464 12.322 1.00 96.06 107 ARG A C 1
ATOM 877 O O . ARG A 1 107 ? -14.696 -7.524 12.765 1.00 96.06 107 ARG A O 1
ATOM 884 N N . ASP A 1 108 ? -12.471 -7.684 13.058 1.00 94.56 108 ASP A N 1
ATOM 885 C CA . ASP A 1 108 ? -12.514 -8.092 14.466 1.00 94.56 108 ASP A CA 1
ATOM 886 C C . ASP A 1 108 ? -13.069 -6.979 15.364 1.00 94.56 108 ASP A C 1
ATOM 888 O O . ASP A 1 108 ? -13.808 -7.251 16.311 1.00 94.56 108 ASP A O 1
ATOM 892 N N . LEU A 1 109 ? -12.736 -5.727 15.045 1.00 94.81 109 LEU A N 1
ATOM 893 C CA . LEU A 1 109 ? -13.156 -4.553 15.808 1.00 94.81 109 LEU A CA 1
ATOM 894 C C . LEU A 1 109 ? -14.427 -3.875 15.260 1.00 94.81 109 LEU A C 1
ATOM 896 O O . LEU A 1 109 ? -14.891 -2.913 15.863 1.00 94.81 109 LEU A O 1
ATOM 900 N N . ASP A 1 110 ? -14.982 -4.347 14.136 1.00 95.38 110 ASP A N 1
ATOM 901 C CA . ASP A 1 110 ? -16.105 -3.708 13.419 1.00 95.38 110 ASP A CA 1
ATOM 902 C C . ASP A 1 110 ? -15.823 -2.226 13.071 1.00 95.38 110 ASP A C 1
ATOM 904 O O . ASP A 1 110 ? -16.675 -1.346 13.214 1.00 95.38 110 ASP A O 1
ATOM 908 N N . LEU A 1 111 ? -14.590 -1.934 12.630 1.00 94.50 111 LEU A N 1
ATOM 909 C CA . LEU A 1 111 ? -14.100 -0.575 12.372 1.00 94.50 111 LEU A CA 1
ATOM 910 C C . LEU A 1 111 ? -13.989 -0.236 10.888 1.00 94.50 111 LEU A C 1
ATOM 912 O O . LEU A 1 111 ? -13.736 -1.090 10.031 1.00 94.50 111 LEU A O 1
ATOM 916 N N . ARG A 1 112 ? -14.069 1.068 10.609 1.00 96.94 112 ARG A N 1
ATOM 917 C CA . ARG A 1 112 ? -13.862 1.666 9.286 1.00 96.94 112 ARG A CA 1
ATOM 918 C C . ARG A 1 112 ? -12.743 2.692 9.323 1.00 96.94 112 ARG A C 1
ATOM 920 O O . ARG A 1 112 ? -12.626 3.450 10.286 1.00 96.94 112 ARG A O 1
ATOM 927 N N . PHE A 1 113 ? -11.950 2.742 8.262 1.00 97.69 113 PHE A N 1
ATOM 928 C CA . PHE A 1 113 ? -10.926 3.767 8.101 1.00 97.69 113 PHE A CA 1
ATOM 929 C C . PHE A 1 113 ? -10.563 3.976 6.635 1.00 97.69 113 PHE A C 1
ATOM 931 O O . PHE A 1 113 ? -10.579 3.053 5.825 1.00 97.69 113 PHE A O 1
ATOM 938 N N . GLU A 1 114 ? -10.165 5.198 6.309 1.00 98.25 114 GLU A N 1
ATOM 939 C CA . GLU A 1 114 ? -9.480 5.491 5.056 1.00 98.25 114 GLU A CA 1
ATOM 940 C C . GLU A 1 114 ? -7.992 5.175 5.210 1.00 98.25 114 GLU A C 1
ATOM 942 O O . GLU A 1 114 ? -7.414 5.364 6.282 1.00 98.25 114 GLU A O 1
ATOM 947 N N . ILE A 1 115 ? -7.361 4.712 4.138 1.00 98.00 115 ILE A N 1
ATOM 948 C CA . ILE A 1 115 ? -5.932 4.429 4.078 1.00 98.00 115 ILE A CA 1
ATOM 949 C C . ILE A 1 115 ? -5.280 5.250 2.971 1.00 98.00 115 ILE A C 1
ATOM 951 O O . ILE A 1 115 ? -5.781 5.330 1.850 1.00 98.00 115 ILE A O 1
ATOM 955 N N . GLU A 1 116 ? -4.133 5.833 3.295 1.00 98.06 116 GLU A N 1
ATOM 956 C CA . GLU A 1 116 ? -3.283 6.582 2.384 1.00 98.06 116 GLU A CA 1
ATOM 957 C C . GLU A 1 116 ? -1.848 6.049 2.445 1.00 98.06 116 GLU A C 1
ATOM 959 O O . GLU A 1 116 ? -1.298 5.775 3.513 1.00 98.06 116 GLU A O 1
ATOM 964 N N . PHE A 1 117 ? -1.225 5.924 1.282 1.00 97.56 117 PHE A N 1
ATOM 965 C CA . PHE A 1 117 ? 0.196 5.654 1.129 1.00 97.56 117 PHE A CA 1
ATOM 966 C C . PHE A 1 117 ? 0.787 6.667 0.158 1.00 97.56 117 PHE A C 1
ATOM 968 O O . PHE A 1 117 ? 0.266 6.861 -0.941 1.00 97.56 117 PHE A O 1
ATOM 975 N N . VAL A 1 118 ? 1.903 7.277 0.552 1.00 95.88 118 VAL A N 1
ATOM 976 C CA . VAL A 1 118 ? 2.690 8.163 -0.306 1.00 95.88 118 VAL A CA 1
ATOM 977 C C . VAL A 1 118 ? 4.130 7.690 -0.271 1.00 95.88 118 VAL A C 1
ATOM 979 O O . VAL A 1 118 ? 4.816 7.802 0.744 1.00 95.88 118 VAL A O 1
ATOM 982 N N . GLN A 1 119 ? 4.599 7.169 -1.397 1.00 93.56 119 GLN A N 1
ATOM 983 C CA . GLN A 1 119 ? 5.949 6.652 -1.509 1.00 93.56 119 GLN A CA 1
ATOM 984 C C . GLN A 1 119 ? 6.987 7.778 -1.527 1.00 93.56 119 GLN A C 1
ATOM 986 O O . GLN A 1 119 ? 6.868 8.771 -2.258 1.00 93.56 119 GLN A O 1
ATOM 991 N N . SER A 1 120 ? 8.061 7.582 -0.767 1.00 87.94 120 SER A N 1
ATOM 992 C CA . SER A 1 120 ? 9.244 8.438 -0.808 1.00 87.94 120 SER A CA 1
ATOM 993 C C . SER A 1 120 ? 9.869 8.472 -2.209 1.00 87.94 120 SER A C 1
ATOM 995 O O . SER A 1 120 ? 9.918 7.466 -2.918 1.00 87.94 120 SER A O 1
ATOM 997 N N . TYR A 1 121 ? 10.381 9.643 -2.596 1.00 85.06 121 TYR A N 1
ATOM 998 C CA . TYR A 1 121 ? 11.058 9.939 -3.872 1.00 85.06 121 TYR A CA 1
ATOM 999 C C . TYR A 1 121 ? 10.177 9.899 -5.131 1.00 85.06 121 TYR A C 1
ATOM 1001 O O . TYR A 1 121 ? 10.160 10.880 -5.871 1.00 85.06 121 TYR A O 1
ATOM 1009 N N . SER A 1 122 ? 9.426 8.821 -5.351 1.00 86.50 122 SER A N 1
ATOM 1010 C CA . SER A 1 122 ? 8.603 8.610 -6.550 1.00 86.50 122 SER A CA 1
ATOM 1011 C C . SER A 1 122 ? 7.271 9.356 -6.514 1.00 86.50 122 SER A C 1
ATOM 1013 O O . SER A 1 122 ? 6.676 9.592 -7.561 1.00 86.50 122 SER A O 1
ATOM 1015 N N . LYS A 1 123 ? 6.785 9.701 -5.310 1.00 87.38 123 LYS A N 1
ATOM 1016 C CA . LYS A 1 123 ? 5.438 10.248 -5.083 1.00 87.38 123 LYS A CA 1
ATOM 1017 C C . LYS A 1 123 ? 4.316 9.348 -5.610 1.00 87.38 123 LYS A C 1
ATOM 1019 O O . LYS A 1 123 ? 3.202 9.828 -5.800 1.00 87.38 123 LYS A O 1
ATOM 1024 N N . THR A 1 124 ? 4.575 8.048 -5.784 1.00 93.88 124 THR A N 1
ATOM 1025 C CA . THR A 1 124 ? 3.508 7.061 -5.975 1.00 93.88 124 THR A CA 1
ATOM 1026 C C . THR A 1 124 ? 2.508 7.197 -4.837 1.00 93.88 124 THR A C 1
ATOM 1028 O O . THR A 1 124 ? 2.902 7.247 -3.670 1.00 93.88 124 THR A O 1
ATOM 1031 N N . THR A 1 125 ? 1.225 7.242 -5.176 1.00 97.25 125 THR A N 1
ATOM 1032 C CA . THR A 1 125 ? 0.154 7.357 -4.187 1.00 97.25 125 THR A CA 1
ATOM 1033 C C . THR A 1 125 ? -0.750 6.142 -4.230 1.00 97.25 125 THR A C 1
ATOM 1035 O O . THR A 1 125 ? -0.978 5.543 -5.283 1.00 97.25 125 THR A O 1
ATOM 1038 N N . PHE A 1 126 ? -1.276 5.773 -3.075 1.00 98.19 126 PHE A N 1
ATOM 1039 C CA . PHE A 1 126 ? -2.411 4.879 -2.979 1.00 98.19 126 PHE A CA 1
ATOM 1040 C C . PHE A 1 126 ? -3.407 5.421 -1.972 1.00 98.19 126 PHE A C 1
ATOM 1042 O O . PHE A 1 126 ? -3.024 5.902 -0.907 1.00 98.19 126 PHE A O 1
ATOM 1049 N N . THR A 1 127 ? -4.682 5.310 -2.317 1.00 98.12 127 THR A N 1
ATOM 1050 C CA . THR A 1 127 ? -5.797 5.592 -1.423 1.00 98.12 127 THR A CA 1
ATOM 1051 C C . THR A 1 127 ? -6.786 4.440 -1.456 1.00 98.12 127 THR A C 1
ATOM 1053 O O . THR A 1 127 ? -6.886 3.720 -2.451 1.00 98.12 127 THR A O 1
ATOM 1056 N N . GLY A 1 128 ? -7.526 4.256 -0.372 1.00 97.50 128 GLY A N 1
ATOM 1057 C CA . GLY A 1 128 ? -8.617 3.294 -0.297 1.00 97.50 128 GLY A CA 1
ATOM 1058 C C . GLY A 1 128 ? -9.409 3.450 0.990 1.00 97.50 128 GLY A C 1
ATOM 1059 O O . GLY A 1 128 ? -8.966 4.120 1.918 1.00 97.50 128 GLY A O 1
ATOM 1060 N N . SER A 1 129 ? -10.560 2.793 1.043 1.00 97.56 129 SER A N 1
ATOM 1061 C CA . SER A 1 129 ? -11.439 2.773 2.208 1.00 97.56 129 SER A CA 1
ATOM 1062 C C . SER A 1 129 ? -11.569 1.339 2.693 1.00 97.56 129 SER A C 1
ATOM 1064 O O . SER A 1 129 ? -11.915 0.451 1.912 1.00 97.56 129 SER A O 1
ATOM 1066 N N . VAL A 1 130 ? -11.262 1.088 3.959 1.00 97.31 130 VAL A N 1
ATOM 1067 C CA . VAL A 1 130 ? -11.467 -0.211 4.594 1.00 97.31 130 VAL A CA 1
ATOM 1068 C C . VAL A 1 130 ? -12.756 -0.160 5.395 1.00 97.31 130 VAL A C 1
ATOM 1070 O O . VAL A 1 130 ? -12.932 0.693 6.265 1.00 97.31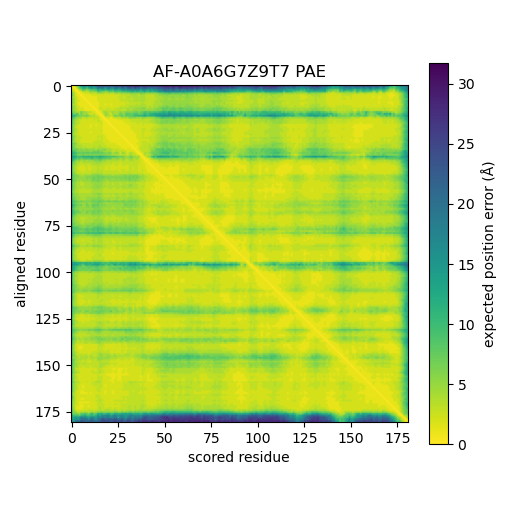 130 VAL A O 1
ATOM 1073 N N . ASN A 1 131 ? -13.658 -1.089 5.096 1.00 95.62 131 ASN A N 1
ATOM 1074 C CA . ASN A 1 131 ? -14.947 -1.204 5.757 1.00 95.62 131 ASN A CA 1
ATOM 1075 C C . ASN A 1 131 ? -15.187 -2.663 6.134 1.00 95.62 131 ASN A C 1
ATOM 1077 O O . ASN A 1 131 ? -15.339 -3.504 5.251 1.00 95.62 131 ASN A O 1
ATOM 1081 N N . HIS A 1 132 ? -15.203 -2.955 7.435 1.00 91.06 132 HIS A N 1
ATOM 1082 C CA . HIS A 1 132 ? -15.572 -4.266 7.980 1.00 91.06 132 HIS A CA 1
ATOM 1083 C C . HIS A 1 132 ? -14.781 -5.435 7.372 1.00 91.06 132 HIS A C 1
ATOM 1085 O O . HIS A 1 132 ? -15.308 -6.510 7.085 1.00 91.06 132 HIS A O 1
ATOM 1091 N N . GLY A 1 133 ? -13.484 -5.205 7.160 1.00 93.62 133 GLY A N 1
ATOM 1092 C CA . GLY A 1 133 ? -12.554 -6.165 6.572 1.00 93.62 133 GLY A CA 1
ATOM 1093 C C . GLY A 1 133 ? -12.592 -6.284 5.050 1.00 93.62 133 GLY A C 1
ATOM 1094 O O . GLY A 1 133 ? -12.050 -7.250 4.512 1.00 93.62 133 GLY A O 1
ATOM 1095 N N . GLU A 1 134 ? -13.184 -5.316 4.352 1.00 94.12 134 GLU A N 1
ATOM 1096 C CA . GLU A 1 134 ? -13.144 -5.211 2.893 1.00 94.12 134 GLU A CA 1
ATOM 1097 C C . GLU A 1 134 ? -12.423 -3.936 2.443 1.00 94.12 134 GLU A C 1
ATOM 1099 O O . GLU A 1 134 ? -12.665 -2.855 2.977 1.00 94.12 134 GLU A O 1
ATOM 1104 N N . LEU A 1 135 ? -11.565 -4.051 1.421 1.00 95.94 135 LEU A N 1
ATOM 1105 C CA . LEU A 1 135 ? -10.897 -2.911 0.789 1.00 95.94 135 LEU A CA 1
ATOM 1106 C C . LEU A 1 135 ? -11.705 -2.396 -0.414 1.00 95.94 135 LEU A C 1
ATOM 1108 O O . LEU A 1 135 ? -11.705 -2.980 -1.508 1.00 95.94 135 LEU A O 1
ATOM 1112 N N . LEU A 1 136 ? -12.346 -1.252 -0.214 1.00 94.44 136 LEU A N 1
ATOM 1113 C CA . LEU A 1 136 ? -13.209 -0.554 -1.159 1.00 94.44 136 LEU A CA 1
ATOM 1114 C C . LEU A 1 136 ? -12.530 0.708 -1.704 1.00 94.44 136 LEU A C 1
ATOM 1116 O O . LEU A 1 136 ? -11.540 1.192 -1.161 1.00 94.44 136 LEU A O 1
ATOM 1120 N N . SER A 1 137 ? -13.070 1.245 -2.804 1.00 93.25 137 SER A N 1
ATOM 1121 C CA . SER A 1 137 ? -12.671 2.542 -3.390 1.00 93.25 137 SER A CA 1
ATOM 1122 C C . SER A 1 137 ? -11.161 2.740 -3.586 1.00 93.25 137 SER A C 1
ATOM 1124 O O . SER A 1 137 ? -10.668 3.863 -3.568 1.00 93.25 137 SER A O 1
ATOM 1126 N N . ARG A 1 138 ? -10.423 1.643 -3.764 1.00 95.00 138 ARG A N 1
ATOM 1127 C CA . ARG A 1 138 ? -8.963 1.648 -3.800 1.00 95.00 138 ARG A CA 1
ATOM 1128 C C . ARG A 1 138 ? -8.420 2.120 -5.141 1.00 95.00 138 ARG A C 1
ATOM 1130 O O . ARG A 1 138 ? -8.975 1.802 -6.193 1.00 95.00 138 ARG A O 1
ATOM 1137 N N . GLN A 1 139 ? -7.310 2.836 -5.114 1.00 96.12 139 GLN A N 1
ATOM 1138 C CA . GLN A 1 139 ? -6.623 3.282 -6.313 1.00 96.12 139 GLN A CA 1
ATOM 1139 C C . GLN A 1 139 ? -5.144 3.485 -6.009 1.00 96.12 139 GLN A C 1
ATOM 1141 O O . GLN A 1 139 ? -4.794 4.243 -5.113 1.00 96.12 139 GLN A O 1
ATOM 1146 N N . CYS A 1 140 ? -4.274 2.852 -6.794 1.00 97.31 140 CYS A N 1
ATOM 1147 C CA . CYS A 1 140 ? -2.838 3.115 -6.777 1.00 97.31 140 CYS A CA 1
ATOM 1148 C C . CYS A 1 140 ? -2.434 3.861 -8.057 1.00 97.31 140 CYS A C 1
ATOM 1150 O O . CYS A 1 140 ? -2.717 3.404 -9.167 1.00 97.31 140 CYS A O 1
ATOM 1152 N N . LEU A 1 141 ? -1.775 5.009 -7.919 1.00 96.62 141 LEU A N 1
ATOM 1153 C CA . LEU A 1 141 ? -1.341 5.862 -9.022 1.00 96.62 141 LEU A CA 1
ATOM 1154 C C . LEU A 1 141 ? 0.181 5.956 -9.046 1.00 96.62 141 LEU A C 1
ATOM 1156 O O . LEU A 1 141 ? 0.805 6.399 -8.082 1.00 96.62 141 LEU A O 1
ATOM 1160 N N . ILE A 1 142 ? 0.760 5.569 -10.180 1.00 95.81 142 ILE A N 1
ATOM 1161 C CA . ILE A 1 142 ? 2.200 5.598 -10.428 1.00 95.81 142 ILE A CA 1
ATOM 1162 C C . ILE A 1 142 ? 2.466 6.545 -11.592 1.00 95.81 142 ILE A C 1
ATOM 1164 O O . ILE A 1 142 ? 2.022 6.302 -12.716 1.00 95.81 142 ILE A O 1
ATOM 1168 N N . GLU A 1 143 ? 3.215 7.611 -11.343 1.00 93.38 143 GLU A N 1
ATOM 1169 C CA . GLU A 1 143 ? 3.628 8.561 -12.373 1.00 93.38 143 GLU A CA 1
ATOM 1170 C C . GLU A 1 143 ? 5.076 8.292 -12.778 1.00 93.38 143 GLU A C 1
ATOM 1172 O O . GLU A 1 143 ? 6.019 8.549 -12.033 1.00 93.38 143 GLU A O 1
ATOM 1177 N N . VAL A 1 144 ? 5.259 7.733 -13.971 1.00 92.12 144 VAL A N 1
ATOM 1178 C CA . VAL A 1 144 ? 6.572 7.364 -14.500 1.00 92.12 144 VAL A CA 1
ATOM 1179 C C . VAL A 1 144 ? 7.076 8.500 -15.378 1.00 92.12 144 VAL A C 1
ATOM 1181 O O . VAL A 1 144 ? 6.498 8.790 -16.427 1.00 92.12 144 VAL A O 1
ATOM 1184 N N . SER A 1 145 ? 8.161 9.146 -14.957 1.00 87.75 145 SER A N 1
ATOM 1185 C CA . SER A 1 145 ? 8.825 10.175 -15.759 1.00 87.75 145 SER A CA 1
ATOM 1186 C C . SER A 1 145 ? 9.398 9.573 -17.042 1.00 87.75 145 SER A C 1
ATOM 1188 O O . SER A 1 145 ? 10.109 8.574 -16.998 1.00 87.75 145 SER A O 1
ATOM 1190 N N . GLU A 1 146 ? 9.143 10.204 -18.188 1.00 86.50 146 GLU A N 1
ATOM 1191 C CA . GLU A 1 146 ? 9.765 9.818 -19.464 1.00 86.50 146 GLU A CA 1
ATOM 1192 C C . GLU A 1 146 ? 11.284 10.080 -19.471 1.00 86.50 146 GLU A C 1
ATOM 1194 O O . GLU A 1 146 ? 12.033 9.394 -20.160 1.00 86.50 146 GLU A O 1
ATOM 1199 N N . VAL A 1 147 ? 11.746 11.065 -18.692 1.00 87.44 147 VAL A N 1
ATOM 1200 C CA . VAL A 1 147 ? 13.157 11.494 -18.659 1.00 87.44 147 VAL A CA 1
ATOM 1201 C C . VAL A 1 147 ? 13.972 10.701 -17.637 1.00 87.44 147 VAL A C 1
ATOM 1203 O O . VAL A 1 147 ? 15.151 10.430 -17.862 1.00 87.44 147 VAL A O 1
ATOM 1206 N N . LEU A 1 148 ? 13.357 10.366 -16.502 1.00 88.62 148 LEU A N 1
ATOM 1207 C CA . LEU A 1 148 ? 14.007 9.681 -15.384 1.00 88.62 148 LEU A CA 1
ATOM 1208 C C . LEU A 1 148 ? 13.081 8.601 -14.803 1.00 88.62 148 LEU A C 1
ATOM 1210 O O . LEU A 1 148 ? 12.599 8.748 -13.676 1.00 88.62 148 LEU A O 1
ATOM 1214 N N . PRO A 1 149 ? 12.761 7.554 -15.582 1.00 90.50 149 PRO A N 1
ATOM 1215 C CA . PRO A 1 149 ? 11.798 6.535 -15.177 1.00 90.50 149 PRO A CA 1
ATOM 1216 C C . PRO A 1 149 ? 12.243 5.766 -13.927 1.00 90.50 149 PRO A C 1
ATOM 1218 O O . PRO A 1 149 ? 11.404 5.402 -13.104 1.00 90.50 149 PRO A O 1
ATOM 1221 N N . GLU A 1 150 ? 13.548 5.573 -13.735 1.00 90.38 150 GLU A N 1
ATOM 1222 C CA . GLU A 1 150 ? 14.116 4.777 -12.641 1.00 90.38 150 GLU A CA 1
ATOM 1223 C C . GLU A 1 150 ? 13.740 5.331 -11.263 1.00 90.38 150 GLU A C 1
ATOM 1225 O O . GLU A 1 150 ? 13.572 4.558 -10.324 1.00 90.38 150 GLU A O 1
ATOM 1230 N N . LEU A 1 151 ? 13.542 6.653 -11.150 1.00 89.38 151 LEU A N 1
ATOM 1231 C CA . LEU A 1 151 ? 13.120 7.313 -9.910 1.00 89.38 151 LEU A CA 1
ATOM 1232 C C . LEU A 1 151 ? 11.787 6.757 -9.392 1.00 89.38 151 LEU A C 1
ATOM 1234 O O . LEU A 1 151 ? 11.617 6.572 -8.191 1.00 89.38 151 LEU A O 1
ATOM 1238 N N . THR A 1 152 ? 10.850 6.488 -10.301 1.00 91.75 152 THR A N 1
ATOM 1239 C CA . THR A 1 152 ? 9.539 5.937 -9.951 1.00 91.75 152 THR A CA 1
ATOM 1240 C C . THR A 1 152 ? 9.573 4.413 -9.935 1.00 91.75 152 THR A C 1
ATOM 1242 O O . THR A 1 152 ? 9.038 3.783 -9.023 1.00 91.75 152 THR A O 1
ATOM 1245 N N . LEU A 1 153 ? 10.206 3.804 -10.940 1.00 94.06 153 LEU A N 1
ATOM 1246 C CA . LEU A 1 153 ? 10.170 2.355 -11.136 1.00 94.06 153 LEU A CA 1
ATOM 1247 C C . LEU A 1 153 ? 10.963 1.585 -10.079 1.00 94.06 153 LEU A C 1
ATOM 1249 O O . LEU A 1 153 ? 10.585 0.464 -9.744 1.00 94.06 153 LEU A O 1
ATOM 1253 N N . GLY A 1 154 ? 12.004 2.189 -9.500 1.00 93.75 154 GLY A N 1
ATOM 1254 C CA . GLY A 1 154 ? 12.740 1.581 -8.393 1.00 93.75 154 GLY A CA 1
ATOM 1255 C C . GLY A 1 154 ? 11.881 1.329 -7.150 1.00 93.75 154 GLY A C 1
ATOM 1256 O O . GLY A 1 154 ? 12.162 0.407 -6.385 1.00 93.75 154 GLY A O 1
ATOM 1257 N N . GLY A 1 155 ? 10.805 2.107 -6.980 1.00 94.31 155 GLY A N 1
ATOM 1258 C CA . GLY A 1 155 ? 9.866 1.998 -5.865 1.00 94.31 155 GLY A CA 1
ATOM 1259 C C . GLY A 1 155 ? 8.807 0.906 -6.026 1.00 94.31 155 GLY A C 1
ATOM 1260 O O . GLY A 1 155 ? 8.098 0.605 -5.067 1.00 94.31 155 GLY A O 1
ATOM 1261 N N . LEU A 1 156 ? 8.692 0.259 -7.192 1.00 95.88 156 LEU A N 1
ATOM 1262 C CA . LEU A 1 156 ? 7.685 -0.791 -7.405 1.00 95.88 156 LEU A CA 1
ATOM 1263 C C . LEU A 1 156 ? 7.799 -1.939 -6.390 1.00 95.88 156 LEU A C 1
ATOM 1265 O O . LEU A 1 156 ? 6.785 -2.537 -6.032 1.00 95.88 156 LEU A O 1
ATOM 1269 N N . VAL A 1 157 ? 9.011 -2.192 -5.884 1.00 95.00 157 VAL A N 1
ATOM 1270 C CA . VAL A 1 157 ? 9.306 -3.232 -4.887 1.00 95.00 157 VAL A CA 1
ATOM 1271 C C . VAL A 1 157 ? 8.522 -3.071 -3.581 1.00 95.00 157 VAL A C 1
ATOM 1273 O O . VAL A 1 157 ? 8.261 -4.065 -2.919 1.00 95.00 157 VAL A O 1
ATOM 1276 N N . GLN A 1 158 ? 8.106 -1.850 -3.234 1.00 95.88 158 GLN A N 1
ATOM 1277 C CA . GLN A 1 158 ? 7.306 -1.553 -2.040 1.00 95.88 158 GLN A CA 1
ATOM 1278 C C . GLN A 1 158 ? 5.793 -1.587 -2.301 1.00 95.88 158 GLN A C 1
ATOM 1280 O O . GLN A 1 158 ? 5.008 -1.392 -1.380 1.00 95.88 158 GLN A O 1
ATOM 1285 N N . ILE A 1 159 ? 5.338 -1.803 -3.536 1.00 96.44 159 ILE A N 1
ATOM 1286 C CA . ILE A 1 159 ? 3.903 -1.796 -3.859 1.00 96.44 159 ILE A CA 1
ATOM 1287 C C . ILE A 1 159 ? 3.358 -3.224 -3.860 1.00 96.44 159 ILE A C 1
ATOM 1289 O O . ILE A 1 159 ? 2.404 -3.519 -3.142 1.00 96.44 159 ILE A O 1
ATOM 1293 N N . GLY A 1 160 ? 3.994 -4.110 -4.627 1.00 95.50 160 GLY A N 1
ATOM 1294 C CA . GLY A 1 160 ? 3.612 -5.512 -4.776 1.00 95.50 160 GLY A CA 1
ATOM 1295 C C . GLY A 1 160 ? 4.676 -6.307 -5.533 1.00 95.50 160 GLY A C 1
ATOM 1296 O O . GLY A 1 160 ? 5.652 -5.748 -6.036 1.00 95.50 160 GLY A O 1
ATOM 1297 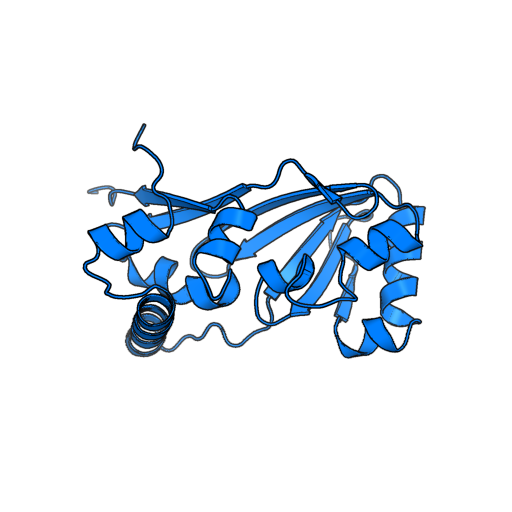N N . ARG A 1 161 ? 4.504 -7.627 -5.612 1.00 94.44 161 ARG A N 1
ATOM 1298 C CA . ARG A 1 161 ? 5.504 -8.577 -6.137 1.00 94.44 161 ARG A CA 1
ATOM 1299 C C . ARG A 1 161 ? 5.078 -9.279 -7.421 1.00 94.44 161 ARG A C 1
ATOM 1301 O O . ARG A 1 161 ? 5.924 -9.810 -8.145 1.00 94.44 161 ARG A O 1
ATOM 1308 N N . SER A 1 162 ? 3.781 -9.300 -7.702 1.00 95.06 162 SER A N 1
ATOM 1309 C CA . SER A 1 162 ? 3.192 -10.002 -8.841 1.00 95.06 162 SER A CA 1
ATOM 1310 C C . SER A 1 162 ? 2.119 -9.158 -9.517 1.00 95.06 162 SER A C 1
ATOM 1312 O O . SER A 1 162 ? 1.544 -8.267 -8.901 1.00 95.06 162 SER A O 1
ATOM 1314 N N . GLU A 1 163 ? 1.832 -9.435 -10.790 1.00 95.12 163 GLU A N 1
ATOM 1315 C CA . GLU A 1 163 ? 0.858 -8.669 -11.582 1.00 95.12 163 GLU A CA 1
ATOM 1316 C C . GLU A 1 163 ? -0.504 -8.603 -10.890 1.00 95.12 163 GLU A C 1
ATOM 1318 O O . GLU A 1 163 ? -1.083 -7.526 -10.776 1.00 95.12 163 GLU A O 1
ATOM 1323 N N . ARG A 1 164 ? -0.940 -9.735 -10.330 1.00 94.69 164 ARG A N 1
ATOM 1324 C CA . ARG A 1 164 ? -2.180 -9.843 -9.568 1.00 94.69 164 ARG A CA 1
ATOM 1325 C C . ARG A 1 164 ? -2.234 -8.877 -8.387 1.00 94.69 164 ARG A C 1
ATOM 1327 O O . ARG A 1 164 ? -3.273 -8.280 -8.166 1.00 94.69 164 ARG A O 1
ATOM 1334 N N . GLU A 1 165 ? -1.142 -8.693 -7.649 1.00 96.25 165 GLU A N 1
ATOM 1335 C CA . GLU A 1 165 ? -1.120 -7.780 -6.495 1.00 96.25 165 GLU A CA 1
ATOM 1336 C C . GLU A 1 165 ? -1.339 -6.326 -6.931 1.00 96.25 165 GLU A C 1
ATOM 1338 O O . GLU A 1 165 ? -2.117 -5.594 -6.325 1.00 96.25 165 GLU A O 1
ATOM 1343 N N . PHE A 1 166 ? -0.720 -5.910 -8.038 1.00 96.56 166 PHE A N 1
ATOM 1344 C CA . PHE A 1 166 ? -0.950 -4.583 -8.619 1.00 96.56 166 PHE A CA 1
ATOM 1345 C C . PHE A 1 166 ? -2.366 -4.432 -9.194 1.00 96.56 166 PHE A C 1
ATOM 1347 O O . PHE A 1 166 ? -2.964 -3.359 -9.109 1.00 96.56 166 PHE A O 1
ATOM 1354 N N . GLU A 1 167 ? -2.922 -5.484 -9.798 1.00 95.06 167 GLU A N 1
ATOM 1355 C CA . GLU A 1 167 ? -4.314 -5.484 -10.256 1.00 95.06 167 GLU A CA 1
ATOM 1356 C C . GLU A 1 167 ? -5.289 -5.380 -9.087 1.00 95.06 167 GLU A C 1
ATOM 1358 O O . GLU A 1 167 ? -6.209 -4.561 -9.124 1.00 95.06 167 GLU A O 1
ATOM 1363 N N . ASP A 1 168 ? -5.050 -6.143 -8.027 1.00 95.00 168 ASP A N 1
ATOM 1364 C CA . ASP A 1 168 ? -5.831 -6.102 -6.806 1.00 95.00 168 ASP A CA 1
ATOM 1365 C C . ASP A 1 168 ? -5.725 -4.728 -6.142 1.00 95.00 168 ASP A C 1
ATOM 1367 O O . ASP A 1 168 ? -6.723 -4.282 -5.606 1.00 95.00 168 ASP A O 1
ATOM 1371 N N . LEU A 1 169 ? -4.616 -3.987 -6.246 1.00 96.25 169 LEU A N 1
ATOM 1372 C CA . LEU A 1 169 ? -4.517 -2.585 -5.791 1.00 96.25 169 LEU A CA 1
ATOM 1373 C C . LEU A 1 169 ? -5.111 -1.553 -6.772 1.00 96.25 169 LEU A C 1
ATOM 1375 O O . LEU A 1 169 ? -5.055 -0.348 -6.518 1.00 96.25 169 LEU A O 1
ATOM 1379 N N . LEU A 1 170 ? -5.683 -2.000 -7.896 1.00 96.00 170 LEU A N 1
ATOM 1380 C CA . LEU A 1 170 ? -6.146 -1.161 -9.008 1.00 96.00 170 LEU A CA 1
ATOM 1381 C C . LEU A 1 170 ? -5.075 -0.169 -9.486 1.00 96.00 170 LEU A C 1
ATOM 1383 O O . LEU A 1 170 ? -5.364 0.996 -9.776 1.00 96.00 170 LEU A O 1
ATOM 1387 N N . THR A 1 171 ? -3.831 -0.638 -9.604 1.00 96.88 171 THR A N 1
ATOM 1388 C CA . THR A 1 171 ? -2.710 0.200 -10.020 1.00 96.88 171 THR A CA 1
ATOM 1389 C C . THR A 1 171 ? -2.869 0.711 -11.452 1.00 96.88 171 THR A C 1
ATOM 1391 O O . THR A 1 171 ? -3.195 -0.025 -12.398 1.00 96.88 171 THR A O 1
ATOM 1394 N N . ARG A 1 172 ? -2.607 2.009 -11.626 1.00 96.31 172 ARG A N 1
ATOM 1395 C CA . ARG A 1 172 ? -2.564 2.701 -12.914 1.00 96.31 172 ARG A CA 1
ATOM 1396 C C . ARG A 1 172 ? -1.266 3.481 -13.048 1.00 96.31 172 ARG A C 1
ATOM 1398 O O . ARG A 1 172 ? -0.937 4.309 -12.205 1.00 96.31 172 ARG A O 1
ATOM 1405 N N . CYS A 1 173 ? -0.560 3.216 -14.139 1.00 95.12 173 CYS A N 1
ATOM 1406 C CA . CYS A 1 173 ? 0.706 3.848 -14.471 1.00 95.12 173 CYS A CA 1
ATOM 1407 C C . CYS A 1 173 ? 0.491 4.915 -15.547 1.00 95.12 173 CYS A C 1
ATOM 1409 O O . CYS A 1 173 ? -0.122 4.642 -16.583 1.00 95.12 173 CYS A O 1
ATOM 1411 N N . TYR A 1 174 ? 1.017 6.115 -15.336 1.00 93.56 174 TYR A N 1
ATOM 1412 C CA . TYR A 1 174 ? 0.939 7.224 -16.280 1.00 93.56 174 TYR A CA 1
ATOM 1413 C C . TYR A 1 174 ? 2.345 7.643 -16.676 1.00 93.56 174 TYR A C 1
ATOM 1415 O O . TYR A 1 174 ? 3.147 7.997 -15.819 1.00 93.56 174 TYR A O 1
ATOM 1423 N N . ILE A 1 175 ? 2.641 7.619 -17.977 1.00 90.31 175 ILE A N 1
ATOM 1424 C CA . ILE A 1 175 ? 3.886 8.197 -18.483 1.00 90.31 175 ILE A CA 1
ATOM 1425 C C . ILE A 1 175 ? 3.725 9.716 -18.506 1.00 90.31 175 ILE A C 1
ATOM 1427 O O . ILE A 1 175 ? 2.873 10.246 -19.232 1.00 90.31 175 ILE A O 1
ATOM 1431 N N . VAL A 1 176 ? 4.531 10.406 -17.706 1.00 87.06 176 VAL A N 1
ATOM 1432 C CA . VAL A 1 176 ? 4.538 11.863 -17.598 1.00 87.06 176 VAL A CA 1
ATOM 1433 C C . VAL A 1 176 ? 5.704 12.404 -18.414 1.00 87.06 176 VAL A C 1
ATOM 1435 O O . VAL A 1 176 ? 6.866 12.069 -18.179 1.00 87.06 176 VAL A O 1
ATOM 1438 N N . LYS A 1 177 ? 5.384 13.245 -19.400 1.00 79.25 177 LYS A N 1
ATOM 1439 C CA . LYS A 1 177 ? 6.393 13.905 -20.230 1.00 79.25 177 LYS A CA 1
ATOM 1440 C C . LYS A 1 177 ? 7.134 14.941 -19.398 1.00 79.25 177 LYS A C 1
ATOM 1442 O O . LYS A 1 177 ? 6.499 15.723 -18.689 1.00 79.25 177 LYS A O 1
ATOM 1447 N N . GLY A 1 178 ? 8.458 14.979 -19.521 1.00 62.31 178 GLY A N 1
ATOM 1448 C CA . GLY A 1 178 ? 9.244 16.063 -18.941 1.00 62.31 178 GLY A CA 1
ATOM 1449 C C . GLY A 1 178 ? 8.782 17.404 -19.511 1.00 62.31 178 GLY A C 1
ATOM 1450 O O . GLY A 1 178 ? 8.594 17.533 -20.722 1.00 62.31 178 GLY A O 1
ATOM 1451 N N . MET A 1 179 ? 8.582 18.404 -18.652 1.00 56.38 179 MET A N 1
ATOM 1452 C CA . MET A 1 179 ? 8.422 19.774 -19.128 1.00 56.38 179 MET A CA 1
ATOM 1453 C C . MET A 1 179 ? 9.754 20.208 -19.740 1.00 56.38 179 MET A C 1
ATOM 1455 O O . MET A 1 179 ? 10.753 20.336 -19.035 1.00 56.38 179 MET A O 1
ATOM 1459 N N . SER A 1 180 ? 9.778 20.411 -21.055 1.00 50.84 180 SER A N 1
ATOM 1460 C CA . SER A 1 180 ? 10.835 21.182 -21.700 1.00 50.84 180 SER A CA 1
ATOM 1461 C C . SER A 1 180 ? 10.747 22.613 -21.169 1.00 50.84 180 SER A C 1
ATOM 1463 O O . SER A 1 180 ? 9.753 23.292 -21.439 1.00 50.84 180 SER A O 1
ATOM 1465 N N . LEU A 1 181 ? 11.732 23.007 -20.358 1.00 40.69 181 LEU A N 1
ATOM 1466 C CA . LEU A 1 181 ? 11.954 24.392 -19.934 1.00 40.69 181 LEU A CA 1
ATOM 1467 C C . LEU A 1 181 ? 12.308 25.275 -21.134 1.00 40.69 181 LEU A C 1
ATOM 1469 O O . LEU A 1 181 ? 13.059 24.791 -22.012 1.00 40.69 181 LEU A O 1
#

pLDDT: mean 92.07, std 8.64, range [40.69, 98.38]

Solvent-accessible surface area (backbone atoms only — not comparable to full-atom values): 9668 Å² total; per-residue (Å²): 131,82,78,66,30,44,67,66,56,47,38,52,76,70,70,39,90,49,65,53,61,38,32,52,52,29,26,50,52,27,29,74,73,68,75,50,79,84,81,68,51,35,58,36,40,38,39,36,91,40,60,64,58,41,50,52,53,51,46,47,36,68,69,37,72,74,42,42,75,52,42,49,78,44,74,39,96,87,39,88,38,26,36,36,40,32,54,37,65,23,55,41,49,46,72,56,84,58,84,85,31,56,31,48,54,19,42,78,68,70,35,57,34,38,38,40,33,70,44,80,95,34,63,30,36,33,41,29,35,37,49,59,42,40,88,38,87,53,38,24,44,37,55,32,36,72,82,54,37,44,61,29,43,26,52,40,59,40,45,39,72,45,70,65,47,38,57,74,42,46,40,33,37,36,81,39,76,69,80,82,126

Nearest PDB structures (foldseek):
  6q2d-assembly1_F  TM=5.122E-01  e=6.842E-01  Methanobrevibacter smithii
  5fgj-assembly1_C  TM=4.968E-01  e=1.001E+00  Rattus norvegicus
  5fgj-assembly1_B  TM=4.894E-01  e=1.001E+00  Rattus norvegicus
  1phz-assembly1_A  TM=4.542E-01  e=2.596E+00  Rattus norvegicus
  5egq-assembly1_B  TM=4.968E-01  e=3.140E+00  Rattus norvegicus